Protein AF-0000000086517966 (afdb_homodimer)

pLDDT: mean 75.58, std 23.42, range [17.83, 97.5]

Radius of gyration: 17.01 Å; Cα contacts (8 Å, |Δi|>4): 645; chains: 2; bounding box: 40×44×46 Å

Solvent-accessible surface area (backbone atoms only — not comparable to full-atom values): 12690 Å² total; per-residue (Å²): 129,84,65,71,54,62,57,81,37,64,62,38,52,74,43,48,77,73,68,75,79,68,68,37,67,33,79,84,46,51,87,83,30,78,30,75,37,41,36,31,38,30,18,22,40,39,85,70,11,23,32,59,30,56,37,33,38,33,44,32,28,74,66,28,64,45,65,83,39,65,72,60,52,100,89,55,89,61,47,36,50,54,33,74,46,38,35,38,44,49,24,77,55,65,31,66,42,48,33,33,42,38,39,34,44,75,59,36,64,93,42,36,39,36,17,56,4,40,33,30,39,78,131,83,61,71,48,60,56,79,35,63,62,39,53,70,34,52,74,70,65,76,78,68,68,38,68,33,81,84,46,52,89,86,31,78,31,76,37,41,37,29,36,31,18,25,44,42,86,69,12,22,31,59,30,56,37,32,38,34,45,33,26,76,68,27,66,45,67,81,41,65,73,60,52,99,90,56,89,61,47,36,51,55,31,73,46,36,34,38,46,49,24,79,54,65,31,66,42,49,34,32,42,39,39,35,45,74,59,34,63,93,41,37,38,34,17,55,4,39,34,31,38,74

Structure (mmCIF, N/CA/C/O backbone):
data_AF-0000000086517966-model_v1
#
loop_
_entity.id
_entity.type
_entity.pdbx_description
1 polymer 'PLAT domain-containing protein'
#
loop_
_atom_site.group_PDB
_atom_site.id
_atom_site.type_symbol
_atom_site.label_atom_id
_atom_site.label_alt_id
_atom_site.label_comp_id
_atom_site.label_asym_id
_atom_site.label_entity_id
_atom_site.label_seq_id
_atom_site.pdbx_PDB_ins_code
_atom_site.Cartn_x
_atom_site.Cartn_y
_atom_site.Cartn_z
_atom_site.occupancy
_atom_site.B_iso_or_equiv
_atom_site.auth_seq_id
_atom_site.auth_comp_id
_atom_site.auth_asym_id
_atom_site.auth_atom_id
_atom_site.pdbx_PDB_model_num
ATOM 1 N N . MET A 1 1 ? -17.75 -9.773 -12.469 1 18.58 1 MET A N 1
ATOM 2 C CA . MET A 1 1 ? -18.016 -8.367 -12.164 1 18.58 1 MET A CA 1
ATOM 3 C C . MET A 1 1 ? -16.703 -7.598 -12.008 1 18.58 1 MET A C 1
ATOM 5 O O . MET A 1 1 ? -15.859 -7.965 -11.188 1 18.58 1 MET A O 1
ATOM 9 N N . ILE A 1 2 ? -16.25 -7.168 -13.148 1 21.64 2 ILE A N 1
ATOM 10 C CA . ILE A 1 2 ? -15.008 -6.398 -13.242 1 21.64 2 ILE A CA 1
ATOM 11 C C . ILE A 1 2 ? -15.125 -5.137 -12.391 1 21.64 2 ILE A C 1
ATOM 13 O O . ILE A 1 2 ? -16.047 -4.34 -12.57 1 21.64 2 ILE A O 1
ATOM 17 N N . PHE A 1 3 ? -14.93 -5.34 -11.164 1 24.59 3 PHE A N 1
ATOM 18 C CA . PHE A 1 3 ? -15.094 -4.25 -10.211 1 24.59 3 PHE A CA 1
ATOM 19 C C . PHE A 1 3 ? -14.18 -3.086 -10.562 1 24.59 3 PHE A C 1
ATOM 21 O O . PHE A 1 3 ? -12.969 -3.268 -10.719 1 24.59 3 PHE A O 1
ATOM 28 N N . VAL A 1 4 ? -14.789 -2.252 -11.539 1 26.56 4 VAL A N 1
ATOM 29 C CA . VAL A 1 4 ? -14.156 -0.983 -11.898 1 26.56 4 VAL A CA 1
ATOM 30 C C . VAL A 1 4 ? -14.148 -0.055 -10.688 1 26.56 4 VAL A C 1
ATOM 32 O O . VAL A 1 4 ? -15.203 0.287 -10.141 1 26.56 4 VAL A O 1
ATOM 35 N N . ALA A 1 5 ? -13.391 -0.352 -9.812 1 29.08 5 ALA A N 1
ATOM 36 C CA . ALA A 1 5 ? -13.273 0.551 -8.672 1 29.08 5 ALA A CA 1
ATOM 37 C C . ALA A 1 5 ? -13.102 1.996 -9.125 1 29.08 5 ALA A C 1
ATOM 39 O O . ALA A 1 5 ? -12.203 2.303 -9.922 1 29.08 5 ALA A O 1
ATOM 40 N N . LEU A 1 6 ? -14.281 2.66 -9.195 1 29.42 6 LEU A N 1
ATOM 41 C CA . LEU A 1 6 ? -14.445 4.07 -9.531 1 29.42 6 LEU A CA 1
ATOM 42 C C . LEU A 1 6 ? -13.57 4.949 -8.641 1 29.42 6 LEU A C 1
ATOM 44 O O . LEU A 1 6 ? -13.781 5.016 -7.43 1 29.42 6 LEU A O 1
ATOM 48 N N . ILE A 1 7 ? -12.328 4.824 -8.664 1 34.72 7 ILE A N 1
ATOM 49 C CA . ILE A 1 7 ? -11.391 5.812 -8.141 1 34.72 7 ILE A CA 1
ATOM 50 C C . ILE A 1 7 ? -11.969 7.215 -8.312 1 34.72 7 ILE A C 1
ATOM 52 O O . ILE A 1 7 ? -12.57 7.523 -9.344 1 34.72 7 ILE A O 1
ATOM 56 N N . SER A 1 8 ? -12.328 7.785 -7.25 1 33.88 8 SER A N 1
ATOM 57 C CA . SER A 1 8 ? -12.898 9.125 -7.352 1 33.88 8 SER A CA 1
ATOM 58 C C . SER A 1 8 ? -12.352 9.867 -8.57 1 33.88 8 SER A C 1
ATOM 60 O O . SER A 1 8 ? -11.141 10.039 -8.703 1 33.88 8 SER A O 1
ATOM 62 N N . TRP A 1 9 ? -13.031 9.734 -9.586 1 32.59 9 TRP A N 1
ATOM 63 C CA . TRP A 1 9 ? -13.125 10.312 -10.922 1 32.59 9 TRP A CA 1
ATOM 64 C C . TRP A 1 9 ? -13.109 11.836 -10.867 1 32.59 9 TRP A C 1
ATOM 66 O O . TRP A 1 9 ? -13.156 12.5 -11.898 1 32.59 9 TRP A O 1
ATOM 76 N N . GLY A 1 10 ? -13.523 12.508 -9.852 1 34.25 10 GLY A N 1
ATOM 77 C CA . GLY A 1 10 ? -13.484 13.945 -10.031 1 34.25 10 GLY A CA 1
ATOM 78 C C . GLY A 1 10 ? -12.117 14.453 -10.469 1 34.25 10 GLY A C 1
ATOM 79 O O . GLY A 1 10 ? -12.023 15.352 -11.305 1 34.25 10 GLY A O 1
ATOM 80 N N . ARG A 1 11 ? -11.07 14.203 -9.758 1 34.75 11 ARG A N 1
ATOM 81 C CA . ARG A 1 11 ? -9.828 14.453 -10.477 1 34.75 11 ARG A CA 1
ATOM 82 C C . ARG A 1 11 ? -9.719 13.562 -11.711 1 34.75 11 ARG A C 1
ATOM 84 O O . ARG A 1 11 ? -8.93 13.836 -12.617 1 34.75 11 ARG A O 1
ATOM 91 N N . MET A 1 12 ? -10.273 12.422 -11.836 1 33.56 12 MET A N 1
ATOM 92 C CA . MET A 1 12 ? -10.414 11.688 -13.094 1 33.56 12 MET A CA 1
ATOM 93 C C . MET A 1 12 ? -11.336 12.43 -14.055 1 33.56 12 MET A C 1
ATOM 95 O O . MET A 1 12 ? -11.094 12.453 -15.266 1 33.56 12 MET A O 1
ATOM 99 N N . GLN A 1 13 ? -12.406 12.93 -13.672 1 33.41 13 GLN A N 1
ATOM 100 C CA . GLN A 1 13 ? -13.234 13.695 -14.602 1 33.41 13 GLN A CA 1
ATOM 101 C C . GLN A 1 13 ? -12.562 15.008 -14.984 1 33.41 13 GLN A C 1
ATOM 103 O O . GLN A 1 13 ? -12.664 15.453 -16.125 1 33.41 13 GLN A O 1
ATOM 108 N N . ASP A 1 14 ? -12.125 15.844 -14.109 1 33.19 14 ASP A N 1
ATOM 109 C CA . ASP A 1 14 ? -11.438 17.016 -14.656 1 33.19 14 ASP A CA 1
ATOM 110 C C . ASP A 1 14 ? -10.258 16.594 -15.523 1 33.19 14 ASP A C 1
ATOM 112 O O . ASP A 1 14 ? -9.984 17.219 -16.562 1 33.19 14 ASP A O 1
ATOM 116 N N . LYS A 1 15 ? -9.305 15.672 -15.133 1 35.19 15 LYS A N 1
ATOM 117 C CA . LYS A 1 15 ? -8.414 15.141 -16.156 1 35.19 15 LYS A CA 1
ATOM 118 C C . LYS A 1 15 ? -9.07 13.992 -16.922 1 35.19 15 LYS A C 1
ATOM 120 O O . LYS A 1 15 ? -8.406 13.281 -17.688 1 35.19 15 LYS A O 1
ATOM 125 N N . GLN A 1 16 ? -10.094 13.344 -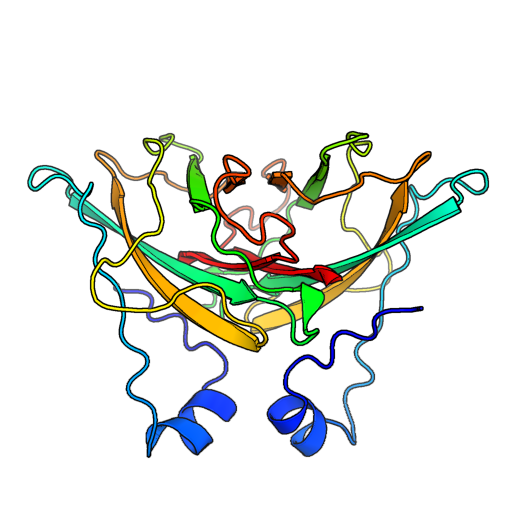16.875 1 34.31 16 GLN A N 1
ATOM 126 C CA . GLN A 1 16 ? -10.789 12.453 -17.797 1 34.31 16 GLN A CA 1
ATOM 127 C C . GLN A 1 16 ? -10.547 12.859 -19.25 1 34.31 16 GLN A C 1
ATOM 129 O O . GLN A 1 16 ? -10.586 12.016 -20.141 1 34.31 16 GLN A O 1
ATOM 134 N N . ASP A 1 17 ? -10.828 14.008 -19.562 1 34.78 17 ASP A N 1
ATOM 135 C CA . ASP A 1 17 ? -10.602 14.164 -21 1 34.78 17 ASP A CA 1
ATOM 136 C C . ASP A 1 17 ? -9.219 13.641 -21.391 1 34.78 17 ASP A C 1
ATOM 138 O O . ASP A 1 17 ? -9.055 13.062 -22.469 1 34.78 17 ASP A O 1
ATOM 142 N N . GLU A 1 18 ? -8.086 14.211 -20.969 1 35.09 18 GLU A N 1
ATOM 143 C CA . GLU A 1 18 ? -6.828 13.945 -21.656 1 35.09 18 GLU A CA 1
ATOM 144 C C . GLU A 1 18 ? -6.188 12.656 -21.156 1 35.09 18 GLU A C 1
ATOM 146 O O . GLU A 1 18 ? -5.637 11.883 -21.953 1 35.09 18 GLU A O 1
ATOM 151 N N . ILE A 1 19 ? -5.746 12.344 -19.766 1 37.41 19 ILE A N 1
ATOM 152 C CA . ILE A 1 19 ? -4.668 11.375 -19.609 1 37.41 19 ILE A CA 1
ATOM 153 C C . ILE A 1 19 ? -5.242 9.961 -19.594 1 37.41 19 ILE A C 1
ATOM 155 O O . ILE A 1 19 ? -5.992 9.602 -18.688 1 37.41 19 ILE A O 1
ATOM 159 N N . LYS A 1 20 ? -5.738 9.219 -20.484 1 46.59 20 LYS A N 1
ATOM 160 C CA . LYS A 1 20 ? -5.77 7.781 -20.719 1 46.59 20 LYS A CA 1
ATOM 161 C C . LYS A 1 20 ? -4.836 7.047 -19.766 1 46.59 20 LYS A C 1
ATOM 163 O O . LYS A 1 20 ? -3.613 7.086 -19.938 1 46.59 20 LYS A O 1
ATOM 168 N N . THR A 1 21 ? -5.254 6.941 -18.391 1 57.59 21 THR A N 1
ATOM 169 C CA . THR A 1 21 ? -4.305 6.207 -17.562 1 57.59 21 THR A CA 1
ATOM 170 C C . THR A 1 21 ? -3.969 4.855 -18.188 1 57.59 21 THR A C 1
ATOM 172 O O . THR A 1 21 ? -4.863 4.047 -18.453 1 57.59 21 THR A O 1
ATOM 175 N N . ALA A 1 22 ? -2.943 4.633 -18.75 1 77.5 22 ALA A N 1
ATOM 176 C CA . ALA A 1 22 ? -2.414 3.4 -19.344 1 77.5 22 ALA A CA 1
ATOM 177 C C . ALA A 1 22 ? -2.207 2.332 -18.266 1 77.5 22 ALA A C 1
ATOM 179 O O . ALA A 1 22 ? -1.58 2.59 -17.234 1 77.5 22 ALA A O 1
ATOM 180 N N . VAL A 1 23 ? -3.139 1.271 -18.297 1 82.88 23 VAL A N 1
ATOM 181 C CA . VAL A 1 23 ? -2.934 0.103 -17.453 1 82.88 23 VAL A CA 1
ATOM 182 C C . VAL A 1 23 ? -1.824 -0.771 -18.031 1 82.88 23 VAL A C 1
ATOM 184 O O . VAL A 1 23 ? -1.835 -1.094 -19.219 1 82.88 23 VAL A O 1
ATOM 187 N N . THR A 1 24 ? -0.842 -1.07 -17.188 1 92.88 24 THR A N 1
ATOM 188 C CA . THR A 1 24 ? 0.211 -1.994 -17.594 1 92.88 24 THR A CA 1
ATOM 189 C C . THR A 1 24 ? -0.181 -3.436 -17.266 1 92.88 24 THR A C 1
ATOM 191 O O . THR A 1 24 ? -0.368 -3.789 -16.109 1 92.88 24 THR A O 1
ATOM 194 N N . VAL A 1 25 ? -0.293 -4.191 -18.312 1 93.06 25 VAL A N 1
ATOM 195 C CA . VAL A 1 25 ? -0.422 -5.633 -18.109 1 93.06 25 VAL A CA 1
ATOM 196 C C . VAL A 1 25 ? 0.951 -6.238 -17.844 1 93.06 25 VAL A C 1
ATOM 198 O O . VAL A 1 25 ? 1.867 -6.121 -18.656 1 93.06 25 VAL A O 1
ATOM 201 N N . LEU A 1 26 ? 1.054 -6.902 -16.688 1 95.88 26 LEU A N 1
ATOM 202 C CA . LEU A 1 26 ? 2.385 -7.336 -16.281 1 95.88 26 LEU A CA 1
ATOM 203 C C . LEU A 1 26 ? 2.887 -8.461 -17.172 1 95.88 26 LEU A C 1
ATOM 205 O O . LEU A 1 26 ? 2.133 -9.383 -17.5 1 95.88 26 LEU A O 1
ATOM 209 N N . ASP A 1 27 ? 4.16 -8.383 -17.469 1 95.75 27 ASP A N 1
ATOM 210 C CA . ASP A 1 27 ? 4.793 -9.367 -18.344 1 95.75 27 ASP A CA 1
ATOM 211 C C . ASP A 1 27 ? 4.875 -10.734 -17.672 1 95.75 27 ASP A C 1
ATOM 213 O O . ASP A 1 27 ? 4.938 -11.766 -18.344 1 95.75 27 ASP A O 1
ATOM 217 N N . ASP A 1 28 ? 4.871 -10.75 -16.359 1 97.25 28 ASP A N 1
ATOM 218 C CA . ASP A 1 28 ? 5.082 -12.016 -15.664 1 97.25 28 ASP A CA 1
ATOM 219 C C . ASP A 1 28 ? 3.752 -12.719 -15.391 1 97.25 28 ASP A C 1
ATOM 221 O O . ASP A 1 28 ? 3.711 -13.719 -14.68 1 97.25 28 ASP A O 1
ATOM 225 N N . ASN A 1 29 ? 2.742 -12.133 -15.938 1 96.25 29 ASN A N 1
ATOM 226 C CA . ASN A 1 29 ? 1.473 -12.852 -15.922 1 96.25 29 ASN A CA 1
ATOM 227 C C . ASN A 1 29 ? 1.554 -14.156 -16.719 1 96.25 29 ASN A C 1
ATOM 229 O O . ASN A 1 29 ? 2.152 -14.195 -17.781 1 96.25 29 ASN A O 1
ATOM 233 N N . LYS A 1 30 ? 0.941 -15.164 -16.172 1 97.12 30 LYS A N 1
ATOM 234 C CA . LYS A 1 30 ? 0.886 -16.438 -16.875 1 97.12 30 LYS A CA 1
ATOM 235 C C . LYS A 1 30 ? -0.454 -16.609 -17.594 1 97.12 30 LYS A C 1
ATOM 237 O O . LYS A 1 30 ? -1.507 -16.312 -17.016 1 97.12 30 LYS A O 1
ATOM 242 N N . ASP A 1 31 ? -0.424 -17.219 -18.734 1 93.94 31 ASP A N 1
ATOM 243 C CA . ASP A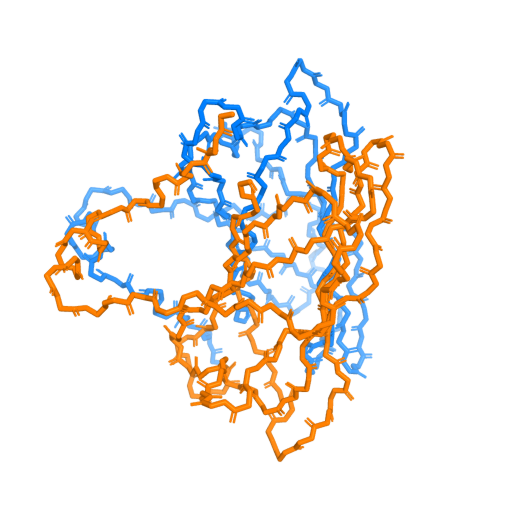 1 31 ? -1.62 -17.406 -19.547 1 93.94 31 ASP A CA 1
ATOM 244 C C . ASP A 1 31 ? -2.625 -18.312 -18.844 1 93.94 31 ASP A C 1
ATOM 246 O O . ASP A 1 31 ? -3.836 -18.156 -19.031 1 93.94 31 ASP A O 1
ATOM 250 N N . GLU A 1 32 ? -2.107 -19.188 -18.047 1 96.31 32 GLU A N 1
ATOM 251 C CA . GLU A 1 32 ? -2.967 -20.172 -17.406 1 96.31 32 GLU A CA 1
ATOM 252 C C . GLU A 1 32 ? -3.629 -19.594 -16.156 1 96.31 32 GLU A C 1
ATOM 254 O O . GLU A 1 32 ? -4.477 -20.234 -15.539 1 96.31 32 GLU A O 1
ATOM 259 N N . HIS A 1 33 ? -3.139 -18.391 -15.82 1 94.38 33 HIS A N 1
ATOM 260 C CA . HIS A 1 33 ? -3.73 -17.766 -14.641 1 94.38 33 HIS A CA 1
ATOM 261 C C . HIS A 1 33 ? -5.07 -17.125 -14.977 1 94.38 33 HIS A C 1
ATOM 263 O O . HIS A 1 33 ? -5.18 -16.391 -15.969 1 94.38 33 HIS A O 1
ATOM 269 N N . ASN A 1 34 ? -6.098 -17.344 -14.125 1 89.5 34 ASN A N 1
ATOM 270 C CA . ASN A 1 34 ? -7.449 -16.938 -14.5 1 89.5 34 ASN A CA 1
ATOM 271 C C . ASN A 1 34 ? -7.992 -15.859 -13.562 1 89.5 34 ASN A C 1
ATOM 273 O O . ASN A 1 34 ? -9.125 -15.398 -13.727 1 89.5 34 ASN A O 1
ATOM 277 N N . TYR A 1 35 ? -7.324 -15.547 -12.586 1 89.62 35 TYR A N 1
ATOM 278 C CA . TYR A 1 35 ? -7.789 -14.5 -11.688 1 89.62 35 TYR A CA 1
ATOM 279 C C . TYR A 1 35 ? -7.016 -13.203 -11.914 1 89.62 35 TYR A C 1
ATOM 281 O O . TYR A 1 35 ? -5.781 -13.219 -11.969 1 89.62 35 TYR A O 1
ATOM 289 N N . VAL A 1 36 ? -7.746 -12.141 -12.094 1 88.56 36 VAL A N 1
ATOM 290 C CA . VAL A 1 36 ? -7.16 -10.859 -12.469 1 88.56 36 VAL A CA 1
ATOM 291 C C . VAL A 1 36 ? -7.355 -9.852 -11.336 1 88.56 36 VAL A C 1
ATOM 293 O O . VAL A 1 36 ? -8.445 -9.766 -10.758 1 88.56 36 VAL A O 1
ATOM 296 N N . TYR A 1 37 ? -6.277 -9.117 -11.039 1 83.75 37 TYR A N 1
ATOM 297 C CA . TYR A 1 37 ? -6.309 -8.055 -10.039 1 83.75 37 TYR A CA 1
ATOM 298 C C . TYR A 1 37 ? -5.75 -6.758 -10.609 1 83.75 37 TYR A C 1
ATOM 300 O O . TYR A 1 37 ? -4.719 -6.762 -11.289 1 83.75 37 TYR A O 1
ATOM 308 N N . LEU A 1 38 ? -6.426 -5.688 -10.352 1 82.12 38 LEU A N 1
ATOM 309 C CA . LEU A 1 38 ? -5.98 -4.355 -10.75 1 82.12 38 LEU A CA 1
ATOM 310 C C . LEU A 1 38 ? -5.402 -3.596 -9.562 1 82.12 38 LEU A C 1
ATOM 312 O O . LEU A 1 38 ? -6.059 -3.457 -8.531 1 82.12 38 LEU A O 1
ATOM 316 N N . ILE A 1 39 ? -4.125 -3.178 -9.797 1 82.38 39 ILE A N 1
ATOM 317 C CA . ILE A 1 39 ? -3.404 -2.498 -8.727 1 82.38 39 ILE A CA 1
ATOM 318 C C . ILE A 1 39 ? -3.057 -1.076 -9.164 1 82.38 39 ILE A C 1
ATOM 320 O O . ILE A 1 39 ? -2.637 -0.854 -10.297 1 82.38 39 ILE A O 1
ATOM 324 N N . CYS A 1 40 ? -3.234 -0.19 -8.195 1 80.5 40 CYS A N 1
ATOM 325 C CA . CYS A 1 40 ? -2.781 1.18 -8.422 1 80.5 40 CYS A CA 1
ATOM 326 C C . CYS A 1 40 ? -1.722 1.575 -7.398 1 80.5 40 CYS A C 1
ATOM 328 O O . CYS A 1 40 ? -1.901 1.365 -6.195 1 80.5 40 CYS A O 1
ATOM 330 N N . VAL A 1 41 ? -0.644 2.07 -7.883 1 83.12 41 VAL A N 1
ATOM 331 C CA . VAL A 1 41 ? 0.417 2.588 -7.023 1 83.12 41 VAL A CA 1
ATOM 332 C C . VAL A 1 41 ? 0.596 4.082 -7.27 1 83.12 41 VAL A C 1
ATOM 334 O O . VAL A 1 41 ? 0.768 4.516 -8.406 1 83.12 41 VAL A O 1
ATOM 337 N N . VAL A 1 42 ? 0.567 4.746 -6.203 1 76.94 42 VAL A N 1
ATOM 338 C CA . VAL A 1 42 ? 0.765 6.188 -6.289 1 76.94 42 VAL A CA 1
ATOM 339 C C . VAL A 1 42 ? 2.088 6.57 -5.625 1 76.94 42 VAL A C 1
ATOM 341 O O . VAL A 1 42 ? 2.367 6.152 -4.5 1 76.94 42 VAL A O 1
ATOM 344 N N . THR A 1 43 ? 2.924 7.34 -6.359 1 79.69 43 THR A N 1
ATOM 345 C CA . THR A 1 43 ? 4.191 7.848 -5.848 1 79.69 43 THR A CA 1
ATOM 346 C C . THR A 1 43 ? 4.023 9.258 -5.293 1 79.69 43 THR A C 1
ATOM 348 O O . THR A 1 43 ? 3.305 10.078 -5.867 1 79.69 43 THR A O 1
ATOM 351 N N . GLY A 1 44 ? 4.629 9.523 -4.18 1 70.94 44 GLY A N 1
ATOM 352 C CA . GLY A 1 44 ? 4.555 10.836 -3.566 1 70.94 44 GLY A CA 1
ATOM 353 C C . GLY A 1 44 ? 4.949 11.961 -4.512 1 70.94 44 GLY A C 1
ATOM 354 O O . GLY A 1 44 ? 5.559 11.711 -5.555 1 70.94 44 GLY A O 1
ATOM 355 N N . TRP A 1 45 ? 4.633 13.172 -4.152 1 69.31 45 TRP A N 1
ATOM 356 C CA . TRP A 1 45 ? 4.797 14.32 -5.031 1 69.31 45 TRP A CA 1
ATOM 357 C C . TRP A 1 45 ? 6.195 14.922 -4.891 1 69.31 45 TRP A C 1
ATOM 359 O O . TRP A 1 45 ? 6.645 15.672 -5.754 1 69.31 45 TRP A O 1
ATOM 369 N N . SER A 1 46 ? 6.82 14.625 -3.852 1 71.56 46 SER A N 1
ATOM 370 C CA . SER A 1 46 ? 8.141 15.203 -3.635 1 71.56 46 SER A CA 1
ATOM 371 C C . SER A 1 46 ? 9.148 14.664 -4.641 1 71.56 46 SER A C 1
ATOM 373 O O . SER A 1 46 ? 9.016 13.547 -5.129 1 71.56 46 SER A O 1
ATOM 375 N N . ALA A 1 47 ? 10.133 15.539 -4.961 1 74.19 47 ALA A N 1
ATOM 376 C CA . ALA A 1 47 ? 11.164 15.141 -5.91 1 74.19 47 ALA A CA 1
ATOM 377 C C . ALA A 1 47 ? 11.875 13.875 -5.449 1 74.19 47 ALA A C 1
ATOM 379 O O . ALA A 1 47 ? 12.359 13.086 -6.27 1 74.19 47 ALA A O 1
ATOM 380 N N . SER A 1 48 ? 11.883 13.648 -4.176 1 77.44 48 SER A N 1
ATOM 381 C CA . SER A 1 48 ? 12.609 12.516 -3.611 1 77.44 48 SER A CA 1
ATOM 382 C C . SER A 1 48 ? 11.727 11.273 -3.541 1 77.44 48 SER A C 1
ATOM 384 O O . SER A 1 48 ? 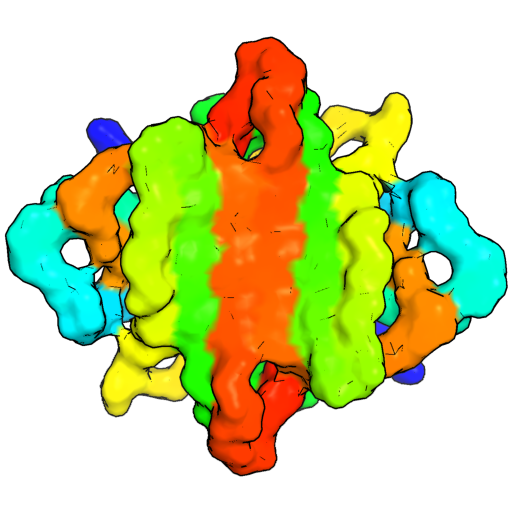12.164 10.211 -3.096 1 77.44 48 SER A O 1
ATOM 386 N N . SER A 1 49 ? 10.516 11.445 -4.113 1 78.69 49 SER A N 1
ATOM 387 C CA . SER A 1 49 ? 9.57 10.344 -3.957 1 78.69 49 SER A CA 1
ATOM 388 C C . SER A 1 49 ? 9.695 9.344 -5.105 1 78.69 49 SER A C 1
ATOM 390 O O . SER A 1 49 ? 9.227 8.211 -5.004 1 78.69 49 SER A O 1
ATOM 392 N N . ALA A 1 50 ? 10.336 9.734 -6.16 1 82.38 50 ALA A N 1
ATOM 393 C CA . ALA A 1 50 ? 10.477 8.867 -7.328 1 82.38 50 ALA A CA 1
ATOM 394 C C . ALA A 1 50 ? 11.461 7.73 -7.051 1 82.38 50 ALA A C 1
ATOM 396 O O . ALA A 1 50 ? 12.281 7.824 -6.141 1 82.38 50 ALA A O 1
ATOM 397 N N . THR A 1 51 ? 11.297 6.594 -7.836 1 87.81 51 THR A N 1
ATOM 398 C CA . THR A 1 51 ? 12.281 5.523 -7.766 1 87.81 51 THR A CA 1
ATOM 399 C C . THR A 1 51 ? 12.523 4.918 -9.148 1 87.81 51 THR A C 1
ATOM 401 O O . THR A 1 51 ? 11.594 4.797 -9.945 1 87.81 51 THR A O 1
ATOM 404 N N . SER A 1 52 ? 13.773 4.551 -9.281 1 89.75 52 SER A N 1
ATOM 405 C CA . SER A 1 52 ? 14.141 3.779 -10.461 1 89.75 52 SER A CA 1
ATOM 406 C C . SER A 1 52 ? 14.32 2.301 -10.125 1 89.75 52 SER A C 1
ATOM 408 O O . SER A 1 52 ? 14.711 1.507 -10.977 1 89.75 52 SER A O 1
ATOM 410 N N . SER A 1 53 ? 14.008 1.96 -8.891 1 92.12 53 SER A N 1
ATOM 411 C CA . SER A 1 53 ? 14.141 0.575 -8.453 1 92.12 53 SER A CA 1
ATOM 412 C C . SER A 1 53 ? 13.039 -0.301 -9.031 1 92.12 53 SER A C 1
ATOM 414 O O . SER A 1 53 ? 11.977 0.2 -9.414 1 92.12 53 SER A O 1
ATOM 416 N N . ASN A 1 54 ? 13.383 -1.592 -9.125 1 94.19 54 ASN A N 1
ATOM 417 C CA . ASN A 1 54 ? 12.289 -2.529 -9.359 1 94.19 54 ASN A CA 1
ATOM 418 C C . ASN A 1 54 ? 11.336 -2.596 -8.172 1 94.19 54 ASN A C 1
ATOM 420 O O . ASN A 1 54 ? 11.773 -2.711 -7.023 1 94.19 54 ASN A O 1
ATOM 424 N N . VAL A 1 55 ? 10.094 -2.441 -8.484 1 92.69 55 VAL A N 1
ATOM 425 C CA . VAL A 1 55 ? 9.055 -2.549 -7.465 1 92.69 55 VAL A CA 1
ATOM 426 C C . VAL A 1 55 ? 8.312 -3.873 -7.621 1 92.69 55 VAL A C 1
ATOM 428 O O . VAL A 1 55 ? 7.945 -4.262 -8.734 1 92.69 55 VAL A O 1
ATOM 431 N N . PHE A 1 56 ? 8.086 -4.57 -6.469 1 95.06 56 PHE A N 1
ATOM 432 C CA . PHE A 1 56 ? 7.438 -5.875 -6.449 1 95.06 56 PHE A CA 1
ATOM 433 C C . PHE A 1 56 ? 6.203 -5.852 -5.559 1 95.06 56 PHE A C 1
ATOM 435 O O . PHE A 1 56 ? 6.078 -4.992 -4.684 1 95.06 56 PHE A O 1
ATOM 442 N N . ILE A 1 57 ? 5.367 -6.832 -5.836 1 92.31 57 ILE A N 1
ATOM 443 C CA . ILE A 1 57 ? 4.164 -6.926 -5.016 1 92.31 57 ILE A CA 1
ATOM 444 C C . ILE A 1 57 ? 3.805 -8.398 -4.797 1 92.31 57 ILE A C 1
ATOM 446 O O . ILE A 1 57 ? 4.07 -9.242 -5.652 1 92.31 57 ILE A O 1
ATOM 450 N N . ASN A 1 58 ? 3.326 -8.641 -3.68 1 94.38 58 ASN A N 1
ATOM 451 C CA . ASN A 1 58 ? 2.705 -9.914 -3.328 1 94.38 58 ASN A CA 1
ATOM 452 C C . ASN A 1 58 ? 1.37 -9.703 -2.619 1 94.38 58 ASN A C 1
ATOM 454 O O . ASN A 1 58 ? 1.241 -8.812 -1.775 1 94.38 58 ASN A O 1
ATOM 458 N N . LEU A 1 59 ? 0.394 -10.453 -3.027 1 89.75 59 LEU A N 1
ATOM 459 C CA . LEU A 1 59 ? -0.931 -10.414 -2.416 1 89.75 59 LEU A CA 1
ATOM 460 C C . LEU A 1 59 ? -1.207 -11.695 -1.639 1 89.75 59 LEU A C 1
ATOM 462 O O . LEU A 1 59 ? -1.104 -12.797 -2.188 1 89.75 59 LEU A O 1
ATOM 466 N N . LYS A 1 60 ? -1.524 -11.578 -0.418 1 92.56 60 LYS A N 1
ATOM 467 C CA . LYS A 1 60 ? -1.96 -12.711 0.398 1 92.56 60 LYS A CA 1
ATOM 468 C C . LYS A 1 60 ? -3.443 -12.602 0.739 1 92.56 60 LYS A C 1
ATOM 470 O O . LYS A 1 60 ? -3.873 -11.625 1.36 1 92.56 60 LYS A O 1
ATOM 475 N N . GLY A 1 61 ? -4.188 -13.641 0.306 1 89.12 61 GLY A N 1
ATOM 476 C CA . GLY A 1 61 ? -5.605 -13.68 0.611 1 89.12 61 GLY A CA 1
ATOM 477 C C . GLY A 1 61 ? -5.988 -14.844 1.509 1 89.12 61 GLY A C 1
ATOM 478 O O . GLY A 1 61 ? -5.121 -15.547 2.029 1 89.12 61 GLY A O 1
ATOM 479 N N . SER A 1 62 ? -7.27 -14.945 1.779 1 89.69 62 SER A N 1
ATOM 480 C CA . SER A 1 62 ? -7.801 -15.977 2.662 1 89.69 62 SER A CA 1
ATOM 481 C C . SER A 1 62 ? -7.664 -17.359 2.037 1 89.69 62 SER A C 1
ATOM 483 O O . SER A 1 62 ? -7.629 -18.359 2.748 1 89.69 62 SER A O 1
ATOM 485 N N . TRP A 1 63 ? -7.5 -17.422 0.734 1 93.5 63 TRP A N 1
ATOM 486 C CA . TRP A 1 63 ? -7.512 -18.719 0.071 1 93.5 63 TRP A CA 1
ATOM 487 C C . TRP A 1 63 ? -6.184 -18.984 -0.62 1 93.5 63 TRP A C 1
ATOM 489 O O . TRP A 1 63 ? -5.785 -20.141 -0.785 1 93.5 63 TRP A O 1
ATOM 499 N N . PHE A 1 64 ? -5.566 -17.969 -1.021 1 94.12 64 PHE A N 1
ATOM 500 C CA . PHE A 1 64 ? -4.395 -18.141 -1.868 1 94.12 64 PHE A CA 1
ATOM 501 C C . PHE A 1 64 ? -3.445 -16.953 -1.73 1 94.12 64 PHE A C 1
ATOM 503 O O . PHE A 1 64 ? -3.873 -15.844 -1.414 1 94.12 64 PHE A O 1
ATOM 510 N N . GLN A 1 65 ? -2.148 -17.156 -1.826 1 96.31 65 GLN A N 1
ATOM 511 C CA . GLN A 1 65 ? -1.119 -16.141 -1.92 1 96.31 65 GLN A CA 1
ATOM 512 C C . GLN A 1 65 ? -0.555 -16.047 -3.334 1 96.31 65 GLN A C 1
ATOM 514 O O . GLN A 1 65 ? -0.166 -17.062 -3.918 1 96.31 65 GLN A O 1
ATOM 519 N N . SER A 1 66 ? -0.555 -14.82 -3.84 1 94.94 66 SER A N 1
ATOM 520 C CA . SER A 1 66 ? -0.068 -14.656 -5.203 1 94.94 66 SER A CA 1
ATOM 521 C C . SER A 1 66 ? 1.429 -14.93 -5.297 1 94.94 66 SER A C 1
ATOM 523 O O . SER A 1 66 ? 2.135 -14.891 -4.285 1 94.94 66 SER A O 1
ATOM 525 N N . GLU A 1 67 ? 1.908 -15.242 -6.477 1 97.25 67 GLU A N 1
ATOM 526 C CA . GLU A 1 67 ? 3.34 -15.141 -6.75 1 97.25 67 GLU A CA 1
ATOM 527 C C . GLU A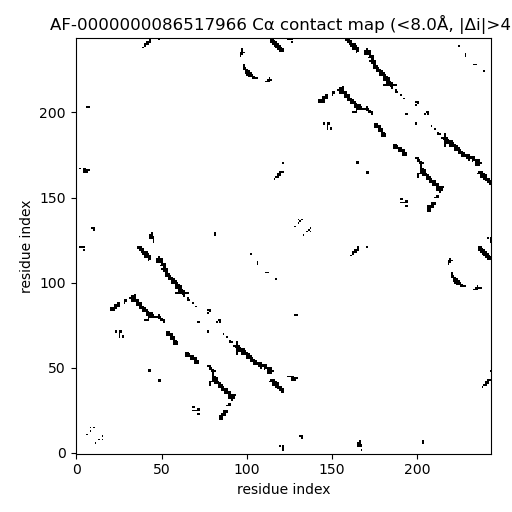 1 67 ? 3.832 -13.703 -6.59 1 97.25 67 GLU A C 1
ATOM 529 O O . GLU A 1 67 ? 3.031 -12.773 -6.523 1 97.25 67 GLU A O 1
ATOM 534 N N . ASN A 1 68 ? 5.148 -13.633 -6.445 1 97.12 68 ASN A N 1
ATOM 535 C CA . ASN A 1 68 ? 5.738 -12.305 -6.516 1 97.12 68 ASN A CA 1
ATOM 536 C C . ASN A 1 68 ? 5.664 -11.734 -7.93 1 97.12 68 ASN A C 1
ATOM 538 O O . ASN A 1 68 ? 5.926 -12.438 -8.906 1 97.12 68 ASN A O 1
ATOM 542 N N . HIS A 1 69 ? 5.176 -10.562 -8.07 1 97 69 HIS A N 1
ATOM 543 C CA . HIS A 1 69 ? 5.105 -9.883 -9.352 1 97 69 HIS A CA 1
ATOM 544 C C . HIS A 1 69 ? 6.012 -8.656 -9.383 1 97 69 HIS A C 1
ATOM 546 O O . HIS A 1 69 ? 6.102 -7.922 -8.391 1 97 69 HIS A O 1
ATOM 552 N N . VAL A 1 70 ? 6.648 -8.445 -10.469 1 97.5 70 VAL A N 1
ATOM 553 C CA . VAL A 1 70 ? 7.402 -7.215 -10.672 1 97.5 70 VAL A CA 1
ATOM 554 C C . VAL A 1 70 ? 6.531 -6.188 -11.391 1 97.5 70 VAL A C 1
ATOM 556 O O . VAL A 1 70 ? 5.93 -6.488 -12.422 1 97.5 70 VAL A O 1
ATOM 559 N N . LEU A 1 71 ? 6.363 -4.996 -10.812 1 94.62 71 LEU A N 1
ATOM 560 C CA . LEU A 1 71 ? 5.578 -3.92 -11.406 1 94.62 71 LEU A CA 1
ATOM 561 C C . LEU A 1 71 ? 6.414 -3.123 -12.398 1 94.62 71 LEU A C 1
ATOM 563 O O . LEU A 1 71 ? 6.879 -2.025 -12.094 1 94.62 71 LEU A O 1
ATOM 567 N N . GLN A 1 72 ? 6.496 -3.682 -13.586 1 96.19 72 GLN A N 1
ATOM 568 C CA . GLN A 1 72 ? 7.367 -3.066 -14.586 1 96.19 72 GLN A CA 1
ATOM 569 C C . GLN A 1 72 ? 6.656 -2.939 -15.93 1 96.19 72 GLN A C 1
ATOM 571 O O . GLN A 1 72 ? 5.699 -3.666 -16.203 1 96.19 72 GLN A O 1
ATOM 576 N N . ASP A 1 73 ? 7.055 -1.956 -16.641 1 94.81 73 ASP A N 1
ATOM 577 C CA . ASP A 1 73 ? 6.648 -1.67 -18 1 94.81 73 ASP A CA 1
ATOM 578 C C . ASP A 1 73 ? 7.828 -1.173 -18.844 1 94.81 73 ASP A C 1
ATOM 580 O O . ASP A 1 73 ? 8.344 -0.081 -18.594 1 94.81 73 ASP A O 1
ATOM 584 N N . PRO A 1 74 ? 8.289 -1.966 -19.812 1 91.44 74 PRO A N 1
ATOM 585 C CA . PRO A 1 74 ? 9.484 -1.575 -20.562 1 91.44 74 PRO A CA 1
ATOM 586 C C . PRO A 1 74 ? 9.266 -0.323 -21.406 1 91.44 74 PRO A C 1
ATOM 588 O O . PRO A 1 74 ? 10.227 0.296 -21.859 1 91.44 74 PRO A O 1
ATOM 591 N N . ASN A 1 75 ? 8.047 0.185 -21.609 1 90.5 75 ASN A N 1
ATOM 592 C CA . ASN A 1 75 ? 7.742 1.289 -22.516 1 90.5 75 ASN A CA 1
ATOM 593 C C . ASN A 1 75 ? 7.395 2.562 -21.734 1 90.5 75 ASN A C 1
ATOM 595 O O . ASN A 1 75 ? 7.039 3.578 -22.344 1 90.5 75 ASN A O 1
ATOM 599 N N . ARG A 1 76 ? 7.457 2.508 -20.422 1 91.81 76 ARG A N 1
ATOM 600 C CA . ARG A 1 76 ? 7.031 3.664 -19.641 1 91.81 76 ARG A CA 1
ATOM 601 C C . ARG A 1 76 ? 7.969 3.898 -18.453 1 91.81 76 ARG A C 1
ATOM 603 O O . ARG A 1 76 ? 8.523 2.951 -17.906 1 91.81 76 ARG A O 1
ATOM 610 N N . TYR A 1 77 ? 8.078 5.219 -18.094 1 89.25 77 TYR A N 1
ATOM 611 C CA . TYR A 1 77 ? 8.703 5.57 -16.828 1 89.25 77 TYR A CA 1
ATOM 612 C C . TYR A 1 77 ? 7.695 5.516 -15.688 1 89.25 77 TYR A C 1
ATOM 614 O O . TYR A 1 77 ? 6.754 6.312 -15.641 1 89.25 77 TYR A O 1
ATOM 622 N N . LEU A 1 78 ? 7.98 4.57 -14.891 1 91.5 78 LEU A N 1
ATOM 623 C CA . LEU A 1 78 ? 7.043 4.332 -13.797 1 91.5 78 LEU A CA 1
ATOM 624 C C . LEU A 1 78 ? 7.555 4.953 -12.5 1 91.5 78 LEU A C 1
ATOM 626 O O . LEU A 1 78 ? 8.734 5.273 -12.383 1 91.5 78 LEU A O 1
ATOM 630 N N . PHE A 1 79 ? 6.656 5.199 -11.547 1 89.44 79 PHE A N 1
ATOM 631 C CA . PHE A 1 79 ? 6.93 5.586 -10.164 1 89.44 79 PHE A CA 1
ATOM 632 C C . PHE A 1 79 ? 7.664 6.922 -10.117 1 89.44 79 PHE A C 1
ATOM 634 O O . PHE A 1 79 ? 8.633 7.07 -9.367 1 89.44 79 PHE A O 1
ATOM 641 N N . ARG A 1 80 ? 7.297 7.809 -11.031 1 88.5 80 ARG A N 1
ATOM 642 C CA . ARG A 1 80 ? 7.746 9.195 -10.953 1 88.5 80 ARG A CA 1
ATOM 643 C C . ARG A 1 80 ? 6.961 9.961 -9.891 1 88.5 80 ARG A C 1
ATOM 645 O O . ARG A 1 80 ? 5.855 9.562 -9.516 1 88.5 80 ARG A O 1
ATOM 652 N N . SER A 1 81 ? 7.613 11.055 -9.5 1 79.31 81 SER A N 1
ATOM 653 C CA . SER A 1 81 ? 6.949 11.867 -8.484 1 79.31 81 SER A CA 1
ATOM 654 C C . SER A 1 81 ? 5.551 12.281 -8.922 1 79.31 81 SER A C 1
ATOM 656 O O . SER A 1 81 ? 5.375 12.789 -10.031 1 79.31 81 SER A O 1
ATOM 658 N N . GLY A 1 82 ? 4.531 11.859 -8.016 1 72.56 82 GLY A N 1
ATOM 659 C CA . GLY A 1 82 ? 3.158 12.266 -8.266 1 72.56 82 GLY A CA 1
ATOM 660 C C . GLY A 1 82 ? 2.42 11.344 -9.211 1 72.56 82 GLY A C 1
ATOM 661 O O . GLY A 1 82 ? 1.221 11.508 -9.445 1 72.56 82 GLY A O 1
ATOM 662 N N . ALA A 1 83 ? 3.139 10.383 -9.758 1 80.38 83 ALA A N 1
ATOM 663 C CA . ALA A 1 83 ? 2.539 9.523 -10.773 1 80.38 83 ALA A CA 1
ATOM 664 C C . ALA A 1 83 ? 1.607 8.492 -10.141 1 80.38 83 ALA A C 1
ATOM 666 O O . ALA A 1 83 ? 1.877 7.996 -9.047 1 80.38 83 ALA A O 1
ATOM 667 N N . GLU A 1 84 ? 0.562 8.266 -10.789 1 78.06 84 GLU A N 1
ATOM 668 C CA . GLU A 1 84 ? -0.324 7.129 -10.539 1 78.06 84 GLU A CA 1
ATOM 669 C C . GLU A 1 84 ? -0.14 6.043 -11.602 1 78.06 84 GLU A C 1
ATOM 671 O O . GLU A 1 84 ? -0.403 6.273 -12.781 1 78.06 84 GLU A O 1
ATOM 676 N N . ASN A 1 85 ? 0.383 4.938 -11.188 1 85.75 85 ASN A N 1
ATOM 677 C CA . ASN A 1 85 ? 0.606 3.824 -12.102 1 85.75 85 ASN A CA 1
ATOM 678 C C . ASN A 1 85 ? -0.361 2.674 -11.828 1 85.75 85 ASN A C 1
ATOM 680 O O . ASN A 1 85 ? -0.527 2.256 -10.68 1 85.75 85 ASN A O 1
ATOM 684 N N . TRP A 1 86 ? -0.989 2.197 -12.914 1 84.56 86 TRP A N 1
ATOM 685 C CA . TRP A 1 86 ? -1.946 1.1 -12.828 1 84.56 86 TRP A CA 1
ATOM 686 C C . TRP A 1 86 ? -1.361 -0.178 -13.422 1 84.56 86 TRP A C 1
ATOM 688 O O . TRP A 1 86 ? -0.722 -0.144 -14.477 1 84.56 86 TRP A O 1
ATOM 698 N N . PHE A 1 87 ? -1.617 -1.297 -12.672 1 87.62 87 PHE A N 1
ATOM 699 C CA . PHE A 1 87 ? -1.122 -2.6 -13.102 1 87.62 87 PHE A CA 1
ATOM 700 C C . PHE A 1 87 ? -2.236 -3.641 -13.07 1 87.62 87 PHE A C 1
ATOM 702 O O . PHE A 1 87 ? -3.084 -3.623 -12.172 1 87.62 87 PHE A O 1
ATOM 709 N N . MET A 1 88 ? -2.15 -4.473 -14.047 1 86.31 88 MET A N 1
ATOM 710 C CA . MET A 1 88 ? -2.986 -5.668 -14.039 1 86.31 88 MET A CA 1
ATOM 711 C C . MET A 1 88 ? -2.143 -6.922 -13.828 1 86.31 88 MET A C 1
ATOM 713 O O . MET A 1 88 ? -1.234 -7.207 -14.609 1 86.31 88 MET A O 1
ATOM 717 N N . LEU A 1 89 ? -2.385 -7.625 -12.727 1 91.5 89 LEU A N 1
ATOM 718 C CA . LEU A 1 89 ? -1.688 -8.883 -12.477 1 91.5 89 LEU A CA 1
ATOM 719 C C . LEU A 1 89 ? -2.678 -10.039 -12.367 1 91.5 89 LEU A C 1
ATOM 721 O O . LEU A 1 89 ? -3.857 -9.828 -12.078 1 91.5 89 LEU A O 1
ATOM 725 N N . THR A 1 90 ? -2.182 -11.188 -12.703 1 92.69 90 THR A N 1
ATOM 726 C CA . THR A 1 90 ? -3.008 -12.383 -12.633 1 92.69 90 THR A CA 1
ATOM 727 C C . THR A 1 90 ? -2.443 -13.375 -11.617 1 92.69 90 THR A C 1
ATOM 729 O O . THR A 1 90 ? -1.256 -13.328 -11.289 1 92.69 90 THR A O 1
ATOM 732 N N . THR A 1 91 ? -3.254 -14.117 -11.023 1 94.25 91 THR A N 1
ATOM 733 C CA . THR A 1 91 ? -2.857 -15.18 -10.109 1 94.25 91 THR A CA 1
ATOM 734 C C . THR A 1 91 ? -3.459 -16.516 -10.531 1 94.25 91 THR A C 1
ATOM 736 O O . THR A 1 91 ? -4.453 -16.547 -11.266 1 94.25 91 THR A O 1
ATOM 739 N N . GLU A 1 92 ? -2.809 -17.625 -10.109 1 96.19 92 GLU A N 1
ATOM 740 C CA . GLU A 1 92 ? -3.236 -18.984 -10.438 1 96.19 92 GLU A CA 1
ATOM 741 C C . GLU A 1 92 ? -4.621 -19.266 -9.867 1 96.19 92 GLU A C 1
ATOM 743 O O . GLU A 1 92 ? -5.438 -19.938 -10.516 1 96.19 92 GLU A O 1
ATOM 748 N N . ASP A 1 93 ? -4.879 -18.844 -8.695 1 94.94 93 ASP A N 1
ATOM 749 C CA . ASP A 1 93 ? -6.148 -19.078 -8.023 1 94.94 93 ASP A CA 1
ATOM 750 C C . ASP A 1 93 ? -6.676 -17.797 -7.383 1 94.94 93 ASP A C 1
ATOM 752 O O . ASP A 1 93 ? -5.949 -16.812 -7.285 1 94.94 93 ASP A O 1
ATOM 756 N N . ASP A 1 94 ? -8 -17.875 -7.031 1 89.81 94 ASP A N 1
ATOM 757 C CA . ASP A 1 94 ? -8.633 -16.797 -6.297 1 89.81 94 ASP A CA 1
ATOM 758 C C . ASP A 1 94 ? -7.98 -16.594 -4.93 1 89.81 94 ASP A C 1
ATOM 760 O O . ASP A 1 94 ? -7.895 -17.547 -4.137 1 89.81 94 ASP A O 1
ATOM 764 N N . ILE A 1 95 ? -7.523 -15.367 -4.773 1 88.88 95 ILE A N 1
ATOM 765 C CA . ILE A 1 95 ? -6.852 -15.156 -3.492 1 88.88 95 ILE A CA 1
ATOM 766 C C . ILE A 1 95 ? -7.891 -15.094 -2.373 1 88.88 95 ILE A C 1
ATOM 768 O O . ILE A 1 95 ? -7.543 -15.188 -1.193 1 88.88 95 ILE A O 1
ATOM 772 N N . GLY A 1 96 ? -9.211 -14.945 -2.723 1 86.56 96 GLY A N 1
ATOM 773 C CA . GLY A 1 96 ? -10.234 -14.727 -1.712 1 86.56 96 GLY A CA 1
ATOM 774 C C . GLY A 1 96 ? -10.211 -13.32 -1.14 1 86.56 96 GLY A C 1
ATOM 775 O O . GLY A 1 96 ? -9.977 -12.352 -1.866 1 86.56 96 GLY A O 1
ATOM 776 N N . ASP A 1 97 ? -10.5 -13.258 0.183 1 80.62 97 ASP A N 1
ATOM 777 C CA . ASP A 1 97 ? -10.43 -11.961 0.848 1 80.62 97 ASP A CA 1
ATOM 778 C C . ASP A 1 97 ? -8.984 -11.516 1.032 1 80.62 97 ASP A C 1
ATOM 780 O O . ASP A 1 97 ? -8.141 -12.297 1.47 1 80.62 97 ASP A O 1
ATOM 784 N N . LEU A 1 98 ? -8.758 -10.297 0.64 1 81.19 98 LEU A N 1
ATOM 785 C CA . LEU A 1 98 ? -7.402 -9.773 0.79 1 81.19 98 LEU A CA 1
ATOM 786 C C . LEU A 1 98 ? -7.016 -9.68 2.262 1 81.19 98 LEU A C 1
ATOM 788 O O . LEU A 1 98 ? -7.719 -9.047 3.053 1 81.19 98 LEU A O 1
ATOM 792 N N . MET A 1 99 ? -5.918 -10.352 2.662 1 87.81 99 MET A N 1
ATOM 793 C CA . MET A 1 99 ? -5.449 -10.359 4.043 1 87.81 99 MET A CA 1
ATOM 794 C C . MET A 1 99 ? -4.199 -9.5 4.199 1 87.81 99 MET A C 1
ATOM 796 O O . MET A 1 99 ? -4.008 -8.852 5.23 1 87.81 99 MET A O 1
ATOM 800 N N . ALA A 1 100 ? -3.381 -9.477 3.137 1 89.88 100 ALA A N 1
ATOM 801 C CA . ALA A 1 100 ? -2.15 -8.695 3.219 1 89.88 100 ALA A CA 1
ATOM 802 C C . ALA A 1 100 ? -1.66 -8.297 1.829 1 89.88 100 ALA A C 1
ATOM 804 O O . ALA A 1 100 ? -1.884 -9.023 0.855 1 89.88 100 ALA A O 1
ATOM 805 N N . VAL A 1 101 ? -1.057 -7.168 1.761 1 88.06 101 VAL A N 1
ATOM 806 C CA . VAL A 1 101 ? -0.32 -6.688 0.596 1 88.06 101 VAL A CA 1
ATOM 807 C C . VAL A 1 101 ? 1.116 -6.355 0.994 1 88.06 101 VAL A C 1
ATOM 809 O O . VAL A 1 101 ? 1.346 -5.648 1.979 1 88.06 101 VAL A O 1
ATOM 812 N N . VAL A 1 102 ? 2.035 -6.961 0.302 1 91 102 VAL A N 1
ATOM 813 C CA . VAL A 1 102 ? 3.447 -6.637 0.477 1 91 102 VAL A CA 1
ATOM 814 C C . VAL A 1 102 ? 3.986 -5.973 -0.788 1 91 102 VAL A C 1
ATOM 816 O O . VAL A 1 102 ? 3.871 -6.523 -1.885 1 91 102 VAL A O 1
ATOM 819 N N . VAL A 1 103 ? 4.445 -4.758 -0.678 1 90.12 103 VAL A N 1
ATOM 820 C CA . VAL A 1 103 ? 5.129 -4.055 -1.757 1 90.12 103 VAL A CA 1
ATOM 821 C C . VAL A 1 103 ? 6.574 -3.771 -1.354 1 90.12 103 VAL A C 1
ATOM 823 O O . VAL A 1 103 ? 6.832 -3.27 -0.257 1 90.12 103 VAL A O 1
ATOM 826 N N . TRP A 1 104 ? 7.508 -4.156 -2.285 1 92.75 104 TRP A N 1
ATOM 827 C CA . TRP A 1 104 ? 8.898 -3.922 -1.907 1 92.75 104 TRP A CA 1
ATOM 828 C C . TRP A 1 104 ? 9.75 -3.598 -3.131 1 92.75 104 TRP A C 1
ATOM 830 O O . TRP A 1 104 ? 9.32 -3.814 -4.266 1 92.75 104 TRP A O 1
ATOM 840 N N . THR A 1 105 ? 10.859 -2.951 -2.938 1 92.38 105 THR A N 1
ATOM 841 C CA . THR A 1 105 ? 11.82 -2.613 -3.98 1 92.38 105 THR A CA 1
ATOM 842 C C . THR A 1 105 ? 13.117 -3.387 -3.787 1 92.38 105 THR A C 1
ATOM 844 O O . THR A 1 105 ? 13.383 -3.902 -2.699 1 92.38 105 THR A O 1
ATOM 847 N N . ASP A 1 106 ? 13.945 -3.574 -4.777 1 91.06 106 ASP A N 1
ATOM 848 C CA . ASP A 1 106 ? 15.25 -4.23 -4.66 1 91.06 106 ASP A CA 1
ATOM 849 C C . ASP A 1 106 ? 16.375 -3.207 -4.5 1 91.06 106 ASP A C 1
ATOM 851 O O . ASP A 1 106 ? 17.547 -3.562 -4.523 1 91.06 106 ASP A O 1
ATOM 855 N N . PHE A 1 107 ? 15.969 -1.933 -4.441 1 86.06 107 PHE A N 1
ATOM 856 C CA . PHE A 1 107 ? 16.891 -0.825 -4.203 1 86.06 107 PHE A CA 1
ATOM 857 C C . PHE A 1 107 ? 17.922 -0.729 -5.32 1 86.06 107 PHE A C 1
ATOM 859 O O . PHE A 1 107 ? 19.078 -0.359 -5.078 1 86.06 107 PHE A O 1
ATOM 866 N N . SER A 1 108 ? 17.516 -1.247 -6.398 1 85.56 108 SER A N 1
ATOM 867 C CA . SER A 1 108 ? 18.375 -1.091 -7.57 1 85.56 108 SER A CA 1
ATOM 868 C C . SER A 1 108 ? 18.141 0.26 -8.242 1 85.56 108 SER A C 1
ATOM 870 O O . SER A 1 108 ? 17.188 0.967 -7.922 1 85.56 108 SER A O 1
ATOM 872 N N . GLY A 1 109 ? 19.078 0.664 -9.141 1 85 109 GLY A N 1
ATOM 873 C CA . GLY A 1 109 ? 18.906 1.87 -9.938 1 85 109 GLY A CA 1
ATOM 874 C C . GLY A 1 109 ? 19.609 3.078 -9.336 1 85 109 GLY A C 1
ATOM 875 O O . GLY A 1 109 ? 20.172 2.996 -8.25 1 85 109 GLY A O 1
ATOM 876 N N . ALA A 1 110 ? 19.531 4.203 -10.016 1 82.75 110 ALA A N 1
ATOM 877 C CA . ALA A 1 110 ? 20.25 5.426 -9.672 1 82.75 110 ALA A CA 1
ATOM 878 C C . ALA A 1 110 ? 19.578 6.16 -8.523 1 82.75 110 ALA A C 1
ATOM 880 O O . ALA A 1 110 ? 20.234 6.828 -7.723 1 82.75 110 ALA A O 1
ATOM 881 N N . TYR A 1 111 ? 18.297 6.113 -8.422 1 80.38 111 TYR A N 1
ATOM 882 C CA . TYR A 1 111 ? 17.516 6.781 -7.395 1 80.38 111 TYR A CA 1
ATOM 883 C C . TYR A 1 111 ? 16.641 5.777 -6.641 1 80.38 111 TYR A C 1
ATOM 885 O O . TYR A 1 111 ? 15.422 5.754 -6.82 1 80.38 111 TYR A O 1
ATOM 893 N N . PRO A 1 112 ? 17.297 5.066 -5.699 1 74.5 112 PRO A N 1
ATOM 894 C CA . PRO A 1 112 ? 16.562 3.936 -5.117 1 74.5 112 PRO A CA 1
ATOM 895 C C . PRO A 1 112 ? 15.625 4.355 -3.994 1 74.5 112 PRO A C 1
ATOM 897 O O . PRO A 1 112 ? 14.758 3.574 -3.584 1 74.5 112 PRO A O 1
ATOM 900 N N . SER A 1 113 ? 15.742 5.625 -3.611 1 74.88 113 SER A N 1
ATOM 901 C CA . SER A 1 113 ? 14.812 6.039 -2.566 1 74.88 113 SER A CA 1
ATOM 902 C C . SER A 1 113 ? 13.383 6.109 -3.094 1 74.88 113 SER A C 1
ATOM 904 O O . SER A 1 113 ? 13.164 6.355 -4.281 1 74.88 113 SER A O 1
ATOM 906 N N . TRP A 1 114 ? 12.484 5.559 -2.377 1 72.69 114 TRP A N 1
ATOM 907 C CA . TRP A 1 114 ? 11.094 5.543 -2.822 1 72.69 114 TRP A CA 1
ATOM 908 C C . TRP A 1 114 ? 10.156 5.977 -1.701 1 72.69 114 TRP A C 1
ATOM 910 O O . TRP A 1 114 ? 10.383 5.656 -0.533 1 72.69 114 TRP A O 1
ATOM 920 N N . TYR A 1 115 ? 9.406 6.859 -2.074 1 64.5 115 TYR A N 1
ATOM 921 C CA . TYR A 1 115 ? 8.266 7.156 -1.212 1 64.5 115 TYR A CA 1
ATOM 922 C C . TYR A 1 115 ? 6.961 6.746 -1.876 1 64.5 115 TYR A C 1
ATOM 924 O O . TYR A 1 115 ? 6.617 7.25 -2.949 1 64.5 115 TYR A O 1
ATOM 932 N N . VAL A 1 116 ? 6.547 5.43 -1.462 1 57.38 116 VAL A N 1
ATOM 933 C CA . VAL A 1 116 ? 5.406 4.836 -2.154 1 57.38 116 VAL A CA 1
ATOM 934 C C . VAL A 1 116 ? 4.117 5.148 -1.396 1 57.38 116 VAL A C 1
ATOM 936 O O . VAL A 1 116 ? 4.117 5.215 -0.163 1 57.38 116 VAL A O 1
ATOM 939 N N . VAL A 1 117 ? 3.061 5.43 -2.348 1 44.34 117 VAL A N 1
ATOM 940 C CA . VAL A 1 117 ? 1.67 5.398 -1.908 1 44.34 117 VAL A CA 1
ATOM 941 C C . VAL A 1 117 ? 0.944 4.227 -2.572 1 44.34 117 VAL A C 1
ATOM 943 O O . VAL A 1 117 ? 1.01 4.062 -3.791 1 44.34 117 VAL A O 1
ATOM 946 N N . THR A 1 118 ? 0.844 2.916 -1.932 1 40.97 118 THR A N 1
ATOM 947 C CA . THR A 1 118 ? 0.145 1.846 -2.635 1 40.97 118 THR A CA 1
ATOM 948 C C . THR A 1 118 ? -1.365 2.053 -2.57 1 40.97 118 THR A C 1
ATOM 950 O O . THR A 1 118 ? -1.89 2.531 -1.562 1 40.97 118 THR A O 1
ATOM 953 N N . GLN A 1 119 ? -2.109 2.244 -3.705 1 35.34 119 GLN A N 1
ATOM 954 C CA . GLN A 1 119 ? -3.564 2.291 -3.812 1 35.34 119 GLN A CA 1
ATOM 955 C C . GLN A 1 119 ? -4.141 0.911 -4.113 1 35.34 119 GLN A C 1
ATOM 957 O O . GLN A 1 119 ? -3.414 0.01 -4.539 1 35.34 119 GLN A O 1
ATOM 962 N N . SER A 1 120 ? -5.723 0.621 -4.332 1 35.44 120 SER A N 1
ATOM 963 C CA . SER A 1 120 ? -6.797 -0.36 -4.215 1 35.44 120 SER A CA 1
ATOM 964 C C . SER A 1 120 ? -6.641 -1.479 -5.238 1 35.44 120 SER A C 1
ATOM 966 O O . SER A 1 120 ? -6.316 -1.222 -6.398 1 35.44 120 SER A O 1
ATOM 968 N N . LEU A 1 121 ? -6.355 -2.752 -4.715 1 33.91 121 LEU A N 1
ATOM 969 C CA . LEU A 1 121 ? -6.688 -3.943 -5.488 1 33.91 121 LEU A CA 1
ATOM 970 C C . LEU A 1 121 ? -8.195 -4.195 -5.484 1 33.91 121 LEU A C 1
ATOM 972 O O . LEU A 1 121 ? -8.844 -4.047 -4.445 1 33.91 121 LEU A O 1
ATOM 976 N N . ALA A 1 122 ? -8.938 -3.754 -6.449 1 33.31 122 ALA A N 1
ATOM 977 C CA . ALA A 1 122 ? -10.266 -4.324 -6.66 1 33.31 122 ALA A CA 1
ATOM 978 C C . ALA A 1 122 ? -10.172 -5.793 -7.066 1 33.31 122 ALA A C 1
ATOM 980 O O . ALA A 1 122 ? -9.18 -6.215 -7.668 1 33.31 122 ALA A O 1
ATOM 981 N N . MET B 1 1 ? 12.812 18.578 7.168 1 17.83 1 MET B N 1
ATOM 982 C CA . MET B 1 1 ? 11.945 18.938 6.047 1 17.83 1 MET B CA 1
ATOM 983 C C . MET B 1 1 ? 10.734 18 5.984 1 17.83 1 MET B C 1
ATOM 985 O O . MET B 1 1 ? 10.891 16.781 5.969 1 17.83 1 MET B O 1
ATOM 989 N N . ILE B 1 2 ? 9.734 18.406 6.684 1 20.88 2 ILE B N 1
ATOM 990 C CA . ILE B 1 2 ? 8.461 17.703 6.762 1 20.88 2 ILE B CA 1
ATOM 991 C C . ILE B 1 2 ? 7.863 17.562 5.367 1 20.88 2 ILE B C 1
ATOM 993 O O . ILE B 1 2 ? 7.656 18.562 4.668 1 20.88 2 ILE B O 1
ATOM 997 N N . PHE B 1 3 ? 8.383 16.625 4.699 1 24.52 3 PHE B N 1
ATOM 998 C CA . PHE B 1 3 ? 7.953 16.438 3.316 1 24.52 3 PHE B CA 1
ATOM 999 C C . PHE B 1 3 ? 6.449 16.203 3.24 1 24.52 3 PHE B C 1
ATOM 1001 O O . PHE B 1 3 ? 5.918 15.312 3.914 1 24.52 3 PHE B O 1
ATOM 1008 N N . VAL B 1 4 ? 5.773 17.422 3.266 1 26.5 4 VAL B N 1
ATOM 1009 C CA . VAL B 1 4 ? 4.336 17.453 3.027 1 26.5 4 VAL B CA 1
ATOM 1010 C C . VAL B 1 4 ? 4.035 16.938 1.62 1 26.5 4 VAL B C 1
ATOM 1012 O O . VAL B 1 4 ? 4.492 17.516 0.633 1 26.5 4 VAL B O 1
ATOM 1015 N N . ALA B 1 5 ? 4.219 15.758 1.418 1 28.58 5 ALA B N 1
ATOM 1016 C CA . ALA B 1 5 ? 3.896 15.234 0.093 1 28.58 5 ALA B CA 1
ATOM 1017 C C . ALA B 1 5 ? 2.506 15.68 -0.35 1 28.58 5 ALA B C 1
ATOM 1019 O O . ALA B 1 5 ? 1.522 15.469 0.364 1 28.58 5 ALA B O 1
ATOM 1020 N N . LEU B 1 6 ? 2.539 16.812 -1.079 1 28.75 6 LEU B N 1
ATOM 1021 C CA . LEU B 1 6 ? 1.413 17.469 -1.738 1 28.75 6 LEU B CA 1
ATOM 1022 C C . LEU B 1 6 ? 0.634 16.469 -2.594 1 28.75 6 LEU B C 1
ATOM 1024 O O . LEU B 1 6 ? 1.151 15.969 -3.592 1 28.75 6 LEU B O 1
ATOM 1028 N N . ILE B 1 7 ? 0.111 15.453 -2.072 1 34.31 7 ILE B N 1
ATOM 1029 C CA . ILE B 1 7 ? -0.935 14.664 -2.717 1 34.31 7 ILE B CA 1
ATOM 1030 C C . ILE B 1 7 ? -1.768 15.562 -3.631 1 34.31 7 ILE B C 1
ATOM 1032 O O . ILE B 1 7 ? -2.057 16.719 -3.285 1 34.31 7 ILE B O 1
ATOM 1036 N N . SER B 1 8 ? -1.662 15.359 -4.859 1 34.28 8 SER B N 1
ATOM 1037 C CA . SER B 1 8 ? -2.42 16.219 -5.766 1 34.28 8 SER B CA 1
ATOM 1038 C C . SER B 1 8 ? -3.664 16.781 -5.082 1 34.28 8 SER B C 1
ATOM 1040 O O . SER B 1 8 ? -4.508 16.031 -4.602 1 34.28 8 SER B O 1
ATOM 1042 N N . TRP B 1 9 ? -3.535 17.859 -4.508 1 32.09 9 TRP B N 1
ATOM 1043 C CA . TRP B 1 9 ? -4.332 18.922 -3.896 1 32.09 9 TRP B CA 1
ATOM 1044 C C . TRP B 1 9 ? -5.516 19.297 -4.781 1 32.09 9 TRP B C 1
ATOM 1046 O O . TRP B 1 9 ? -6.305 20.172 -4.438 1 32.09 9 TRP B O 1
ATOM 1056 N N . GLY B 1 10 ? -5.465 19.172 -6.086 1 35.47 10 GLY B N 1
ATOM 1057 C CA . GLY B 1 10 ? -6.703 19.578 -6.73 1 35.47 10 GLY B CA 1
ATOM 1058 C C . GLY B 1 10 ? -7.934 18.922 -6.129 1 35.47 10 GLY B C 1
ATOM 1059 O O . GLY B 1 10 ? -8.977 19.562 -5.988 1 35.47 10 GLY B O 1
ATOM 1060 N N . ARG B 1 11 ? -7.996 17.609 -6.043 1 35.59 11 ARG B N 1
ATOM 1061 C CA . ARG B 1 11 ? -9.039 17.141 -5.137 1 35.59 11 ARG B CA 1
ATOM 1062 C C . ARG B 1 11 ? -8.789 17.656 -3.715 1 35.59 11 ARG B C 1
ATOM 1064 O O . ARG B 1 11 ? -9.711 17.672 -2.893 1 35.59 11 ARG B O 1
ATOM 1071 N N . MET B 1 12 ? -7.594 17.859 -3.229 1 34.5 12 MET B N 1
ATOM 1072 C CA . MET B 1 12 ? -7.402 18.594 -1.977 1 34.5 12 MET B CA 1
ATOM 1073 C C . MET B 1 12 ? -7.836 20.047 -2.123 1 34.5 12 MET B C 1
ATOM 1075 O O . MET B 1 12 ? -8.438 20.609 -1.21 1 34.5 12 MET B O 1
ATOM 1079 N N . GLN B 1 13 ? -7.395 20.781 -3.08 1 34.25 13 GLN B N 1
ATOM 1080 C CA . GLN B 1 13 ? -7.891 22.141 -3.221 1 34.25 13 GLN B CA 1
ATOM 1081 C C . GLN B 1 13 ? -9.398 22.156 -3.475 1 34.25 13 GLN B C 1
ATOM 1083 O O . GLN B 1 13 ? -10.109 23.031 -2.965 1 34.25 13 GLN B O 1
ATOM 1088 N N . ASP B 1 14 ? -9.992 21.484 -4.41 1 35.16 14 ASP B N 1
ATOM 1089 C CA . ASP B 1 14 ? -11.453 21.547 -4.406 1 35.16 14 ASP B CA 1
ATOM 1090 C C . ASP B 1 14 ? -12.023 21.062 -3.076 1 35.16 14 ASP B C 1
ATOM 1092 O O . ASP B 1 14 ? -13 21.609 -2.572 1 35.16 14 ASP B O 1
ATOM 1096 N N . LYS B 1 15 ? -11.539 19.969 -2.471 1 37.44 15 LYS B N 1
ATOM 1097 C CA . LYS B 1 15 ? -11.93 19.734 -1.083 1 37.44 15 LYS B CA 1
ATOM 1098 C C . LYS B 1 15 ? -11.047 20.531 -0.123 1 37.44 15 LYS B C 1
ATOM 1100 O O . LYS B 1 15 ? -11.125 20.344 1.095 1 37.44 15 LYS B O 1
ATOM 1105 N N . GLN B 1 16 ? -10.039 21.188 -0.216 1 33.56 16 GLN B N 1
ATOM 1106 C CA . GLN B 1 16 ? -9.602 22.141 0.8 1 33.56 16 GLN B CA 1
ATOM 1107 C C . GLN B 1 16 ? -10.789 22.859 1.426 1 33.56 16 GLN B C 1
ATOM 1109 O O . GLN B 1 16 ? -10.766 23.203 2.607 1 33.56 16 GLN B O 1
ATOM 1114 N N . ASP B 1 17 ? -11.492 23.5 0.616 1 34.47 17 ASP B N 1
ATOM 1115 C CA . ASP B 1 17 ? -12.453 24.219 1.44 1 34.47 17 ASP B CA 1
ATOM 1116 C C . ASP B 1 17 ? -13.109 23.297 2.461 1 34.47 17 ASP B C 1
ATOM 1118 O O . ASP B 1 17 ? -13.398 23.703 3.588 1 34.47 17 ASP B O 1
ATOM 1122 N N . GLU B 1 18 ? -13.828 22.25 2.094 1 36.47 18 GLU B N 1
ATOM 1123 C CA . GLU B 1 18 ? -14.664 21.641 3.127 1 36.47 18 GLU B CA 1
ATOM 1124 C C . GLU B 1 18 ? -13.867 20.641 3.953 1 36.47 18 GLU B C 1
ATOM 1126 O O . GLU B 1 18 ? -13.969 20.609 5.18 1 36.47 18 GLU B O 1
ATOM 1131 N N . ILE B 1 19 ? -13.359 19.266 3.486 1 39.59 19 ILE B N 1
ATOM 1132 C CA . ILE B 1 19 ? -13.242 18.188 4.469 1 39.59 19 ILE B CA 1
ATOM 1133 C C . ILE B 1 19 ? -11.852 18.219 5.098 1 39.59 19 ILE B C 1
ATOM 1135 O O . ILE B 1 19 ? -10.844 18.031 4.406 1 39.59 19 ILE B O 1
ATOM 1139 N N . LYS B 1 20 ? -11.289 19.016 6.004 1 47.56 20 LYS B N 1
ATOM 1140 C CA . LYS B 1 20 ? -10.289 18.781 7.039 1 47.56 20 LYS B CA 1
ATOM 1141 C C . LYS B 1 20 ? -9.922 17.297 7.133 1 47.56 20 LYS B C 1
ATOM 1143 O O . LYS B 1 20 ? -10.711 16.484 7.621 1 47.56 20 LYS B O 1
ATOM 1148 N N . THR B 1 21 ? -9.164 16.734 6.145 1 57.31 21 THR B N 1
ATOM 1149 C CA . THR B 1 21 ? -8.836 15.328 6.348 1 57.31 21 THR B CA 1
ATOM 1150 C C . THR B 1 21 ? -8.234 15.109 7.734 1 57.31 21 THR B C 1
ATOM 1152 O O . THR B 1 21 ? -7.238 15.742 8.094 1 57.31 21 THR B O 1
ATOM 1155 N N . ALA B 1 22 ? -8.883 14.633 8.633 1 77.69 22 ALA B N 1
ATOM 1156 C CA . ALA B 1 22 ? -8.453 14.297 9.984 1 77.69 22 ALA B CA 1
ATOM 1157 C C . ALA B 1 22 ? -7.355 13.242 9.977 1 77.69 22 ALA B C 1
ATOM 1159 O O . ALA B 1 22 ? -7.492 12.203 9.32 1 77.69 22 ALA B O 1
ATOM 1160 N N . VAL B 1 23 ? -6.047 13.711 10.297 1 82.75 23 VAL B N 1
ATOM 1161 C CA . VAL B 1 23 ? -4.957 12.766 10.5 1 82.75 23 VAL B CA 1
ATOM 1162 C C . VAL B 1 23 ? -5.109 12.078 11.852 1 82.75 23 VAL B C 1
ATOM 1164 O O . VAL B 1 23 ? -5.309 12.742 12.875 1 82.75 23 VAL B O 1
ATOM 1167 N N . THR B 1 24 ? -5.105 10.758 11.805 1 92.62 24 THR B N 1
ATOM 1168 C CA . THR B 1 24 ? -5.129 10 13.055 1 92.62 24 THR B CA 1
ATOM 1169 C C . THR B 1 24 ? -3.713 9.766 13.57 1 92.62 24 THR B C 1
ATOM 1171 O O . THR B 1 24 ? -2.9 9.117 12.906 1 92.62 24 THR B O 1
ATOM 1174 N N . VAL B 1 25 ? -3.461 10.312 14.719 1 93 25 VAL B N 1
ATOM 1175 C CA . VAL B 1 25 ? -2.23 9.961 15.422 1 93 25 VAL B CA 1
ATOM 1176 C C . VAL B 1 25 ? -2.406 8.609 16.109 1 93 25 VAL B C 1
ATOM 1178 O O . VAL B 1 25 ? -3.299 8.445 16.953 1 93 25 VAL B O 1
ATOM 1181 N N . LEU B 1 26 ? -1.54 7.684 15.75 1 95.81 26 LEU B N 1
ATOM 1182 C CA . LEU B 1 26 ? -1.776 6.328 16.234 1 95.81 26 LEU B CA 1
ATOM 1183 C C . LEU B 1 26 ? -1.529 6.238 17.734 1 95.81 26 LEU B C 1
ATOM 1185 O O . LEU B 1 26 ? -0.552 6.793 18.25 1 95.81 26 LEU B O 1
ATOM 1189 N N . ASP B 1 27 ? -2.408 5.477 18.391 1 95.62 27 ASP B N 1
ATOM 1190 C CA . ASP B 1 27 ? -2.336 5.309 19.828 1 95.62 27 ASP B CA 1
ATOM 1191 C C . ASP B 1 27 ? -1.094 4.516 20.234 1 95.62 27 ASP B C 1
ATOM 1193 O O . ASP B 1 27 ? -0.603 4.645 21.359 1 95.62 27 ASP B O 1
ATOM 1197 N N . ASP B 1 28 ? -0.568 3.691 19.312 1 97.19 28 ASP B N 1
ATOM 1198 C CA . ASP B 1 28 ? 0.538 2.816 19.688 1 97.19 28 ASP B CA 1
ATOM 1199 C C . ASP B 1 28 ? 1.884 3.488 19.438 1 97.19 28 ASP B C 1
ATOM 1201 O O . ASP B 1 28 ? 2.934 2.852 19.531 1 97.19 28 ASP B O 1
ATOM 1205 N N . ASN B 1 29 ? 1.793 4.73 19.078 1 96.25 29 ASN B N 1
ATOM 1206 C CA . ASN B 1 29 ? 3.02 5.516 19.031 1 96.25 29 ASN B CA 1
ATOM 1207 C C . ASN B 1 29 ? 3.656 5.648 20.406 1 96.25 29 ASN B C 1
ATOM 1209 O O . ASN B 1 29 ? 2.959 5.863 21.406 1 96.25 29 ASN B O 1
ATOM 1213 N N . LYS B 1 30 ? 4.953 5.52 20.422 1 97.19 30 LYS B N 1
ATOM 1214 C CA . LYS B 1 30 ? 5.672 5.711 21.688 1 97.19 30 LYS B CA 1
ATOM 1215 C C . LYS B 1 30 ? 6.25 7.121 21.781 1 97.19 30 LYS B C 1
ATOM 1217 O O . LYS B 1 30 ? 6.809 7.633 20.812 1 97.19 30 LYS B O 1
ATOM 1222 N N . ASP B 1 31 ? 6.227 7.668 22.922 1 93.94 31 ASP B N 1
ATOM 1223 C CA . ASP B 1 31 ? 6.707 9.031 23.156 1 93.94 31 ASP B CA 1
ATOM 1224 C C . ASP B 1 31 ? 8.195 9.141 22.844 1 93.94 31 ASP B C 1
ATOM 1226 O O . ASP B 1 31 ? 8.672 10.195 22.406 1 93.94 31 ASP B O 1
ATOM 1230 N N . GLU B 1 32 ? 8.906 8.047 23.047 1 96.38 32 GLU B N 1
ATOM 1231 C CA . GLU B 1 32 ? 10.359 8.07 22.875 1 96.38 32 GLU B CA 1
ATOM 1232 C C . GLU B 1 32 ? 10.75 7.934 21.406 1 96.38 32 GLU B C 1
ATOM 1234 O O . GLU B 1 32 ? 11.93 8.047 21.062 1 96.38 32 GLU B O 1
ATOM 1239 N N . HIS B 1 33 ? 9.711 7.633 20.609 1 94.38 33 HIS B N 1
ATOM 1240 C CA . HIS B 1 33 ? 10.008 7.496 19.188 1 94.38 33 HIS B CA 1
ATOM 1241 C C . HIS B 1 33 ? 10.109 8.859 18.5 1 94.38 33 HIS B C 1
ATOM 1243 O O . HIS B 1 33 ? 9.242 9.711 18.688 1 94.38 33 HIS B O 1
ATOM 1249 N N . ASN B 1 34 ? 11.156 9.07 17.656 1 89.19 34 ASN B N 1
ATOM 1250 C CA . ASN B 1 34 ? 11.445 10.414 17.156 1 89.19 34 ASN B CA 1
ATOM 1251 C C . ASN B 1 34 ? 11.258 10.5 15.648 1 89.19 34 ASN B C 1
ATOM 1253 O O . ASN B 1 34 ? 11.453 11.562 15.055 1 89.19 34 ASN B O 1
ATOM 1257 N N . TYR B 1 35 ? 11.031 9.461 15.062 1 89.56 35 TYR B N 1
ATOM 1258 C CA . TYR B 1 35 ? 10.828 9.508 13.617 1 89.56 35 TYR B CA 1
ATOM 1259 C C . TYR B 1 35 ? 9.352 9.359 13.266 1 89.56 35 TYR B C 1
ATOM 1261 O O . TYR B 1 35 ? 8.68 8.453 13.766 1 89.56 35 TYR B O 1
ATOM 1269 N N . VAL B 1 36 ? 8.859 10.266 12.477 1 88.5 36 VAL B N 1
ATOM 1270 C CA . VAL B 1 36 ? 7.434 10.344 12.172 1 88.5 36 VAL B CA 1
ATOM 1271 C C . VAL B 1 36 ? 7.211 10.031 10.695 1 88.5 36 VAL B C 1
ATOM 1273 O O . VAL B 1 36 ? 7.953 10.508 9.828 1 88.5 36 VAL B O 1
ATOM 1276 N N . TYR B 1 37 ? 6.203 9.219 10.445 1 83.75 37 TYR B N 1
ATOM 1277 C CA . TYR B 1 37 ? 5.789 8.867 9.086 1 83.75 37 TYR B CA 1
ATOM 1278 C C . TYR B 1 37 ? 4.297 9.102 8.898 1 83.75 37 TYR B C 1
ATOM 1280 O O . TYR B 1 37 ? 3.49 8.734 9.758 1 83.75 37 TYR B O 1
ATOM 1288 N N . LEU B 1 38 ? 3.938 9.703 7.805 1 82.31 38 LEU B N 1
ATOM 1289 C CA . LEU B 1 38 ? 2.545 9.922 7.434 1 82.31 38 LEU B CA 1
ATOM 1290 C C . LEU B 1 38 ? 2.105 8.93 6.359 1 82.31 38 LEU B C 1
ATOM 1292 O O . LEU B 1 38 ? 2.75 8.812 5.316 1 82.31 38 LEU B O 1
ATOM 1296 N N . ILE B 1 39 ? 1.021 8.211 6.734 1 82.5 39 ILE B N 1
ATOM 1297 C CA . ILE B 1 39 ? 0.521 7.168 5.848 1 82.5 39 ILE B CA 1
ATOM 1298 C C . ILE B 1 39 ? -0.902 7.504 5.402 1 82.5 39 ILE B C 1
ATOM 1300 O O . ILE B 1 39 ? -1.723 7.945 6.211 1 82.5 39 ILE B O 1
ATOM 1304 N N . CYS B 1 40 ? -1.124 7.266 4.137 1 80.44 40 CYS B N 1
ATOM 1305 C CA . CYS B 1 40 ? -2.482 7.379 3.619 1 80.44 40 CYS B CA 1
ATOM 1306 C C . CYS B 1 40 ? -2.973 6.043 3.076 1 80.44 40 CYS B C 1
ATOM 1308 O O . CYS B 1 40 ? -2.271 5.387 2.303 1 80.44 40 CYS B O 1
ATOM 1310 N N . VAL B 1 41 ? -4.094 5.621 3.527 1 83 41 VAL B N 1
ATOM 1311 C CA . VAL B 1 41 ? -4.734 4.414 3.02 1 83 41 VAL B CA 1
ATOM 1312 C C . VAL B 1 41 ? -6.051 4.773 2.338 1 83 41 VAL B C 1
ATOM 1314 O O . VAL B 1 41 ? -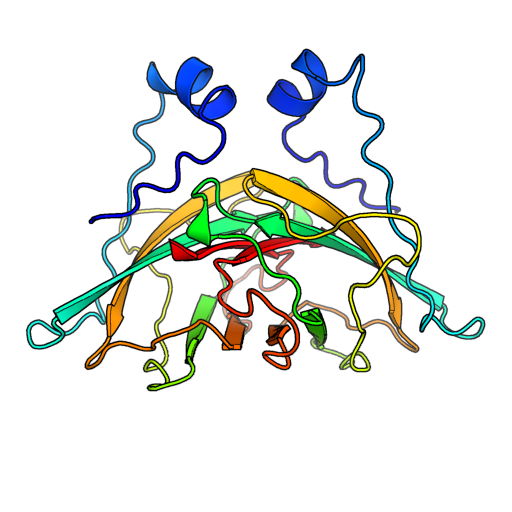6.898 5.445 2.928 1 83 41 VAL B O 1
ATOM 1317 N N . VAL B 1 42 ? -6.141 4.309 1.168 1 76.81 42 VAL B N 1
ATOM 1318 C CA . VAL B 1 42 ? -7.367 4.543 0.414 1 76.81 42 VA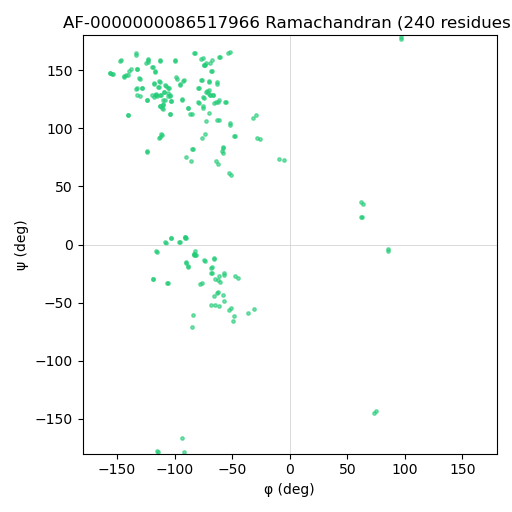L B CA 1
ATOM 1319 C C . VAL B 1 42 ? -8.117 3.225 0.225 1 76.81 42 VAL B C 1
ATOM 1321 O O . VAL B 1 42 ? -7.523 2.223 -0.186 1 76.81 42 VAL B O 1
ATOM 1324 N N . THR B 1 43 ? -9.43 3.223 0.572 1 79.56 43 THR B N 1
ATOM 1325 C CA . THR B 1 43 ? -10.297 2.066 0.389 1 79.56 43 THR B CA 1
ATOM 1326 C C . THR B 1 43 ? -11.07 2.172 -0.923 1 79.56 43 THR B C 1
ATOM 1328 O O . THR B 1 43 ? -11.523 3.256 -1.3 1 79.56 43 THR B O 1
ATOM 1331 N N . GLY B 1 44 ? -11.164 1.119 -1.629 1 71.06 44 GLY B N 1
ATOM 1332 C CA . GLY B 1 44 ? -11.898 1.097 -2.885 1 71.06 44 GLY B CA 1
ATOM 1333 C C . GLY B 1 44 ? -13.312 1.631 -2.762 1 71.06 44 GLY B C 1
ATOM 1334 O O . GLY B 1 44 ? -13.836 1.762 -1.654 1 71.06 44 GLY B O 1
ATOM 1335 N N . TRP B 1 45 ? -13.93 1.921 -3.863 1 69.81 45 TRP B N 1
ATOM 1336 C CA . TRP B 1 45 ? -15.219 2.6 -3.891 1 69.81 45 TRP B CA 1
ATOM 1337 C C . TRP B 1 45 ? -16.359 1.593 -3.83 1 69.81 45 TRP B C 1
ATOM 1339 O O . TRP B 1 45 ? -17.5 1.955 -3.523 1 69.81 45 TRP B O 1
ATOM 1349 N N . SER B 1 46 ? -16.109 0.408 -4.109 1 71.06 46 SER B N 1
ATOM 1350 C CA . SER B 1 46 ? -17.172 -0.592 -4.121 1 71.06 46 SER B CA 1
ATOM 1351 C C . SER B 1 46 ? -17.688 -0.86 -2.711 1 71.06 46 SER B C 1
ATOM 1353 O O . SER B 1 46 ? -16.953 -0.702 -1.733 1 71.06 46 SER B O 1
ATOM 1355 N N . ALA B 1 47 ? -18.984 -1.206 -2.658 1 74 47 ALA B N 1
ATOM 1356 C CA . ALA B 1 47 ? -19.594 -1.493 -1.366 1 74 47 ALA B CA 1
ATOM 1357 C C . ALA B 1 47 ? -18.844 -2.602 -0.634 1 74 47 ALA B C 1
ATOM 1359 O O . ALA B 1 47 ? -18.828 -2.643 0.598 1 74 47 ALA B O 1
ATOM 1360 N N . SER B 1 48 ? -18.172 -3.422 -1.38 1 77.19 48 SER B N 1
ATOM 1361 C CA . SER B 1 48 ? -17.484 -4.57 -0.796 1 77.19 48 SER B CA 1
ATOM 1362 C C . SER B 1 48 ? -16.047 -4.227 -0.422 1 77.19 48 SER B C 1
ATOM 1364 O O . SER B 1 48 ? -15.32 -5.074 0.085 1 77.19 48 SER B O 1
ATOM 1366 N N . SER B 1 49 ? -15.773 -2.939 -0.6 1 78.25 49 SER B N 1
ATOM 13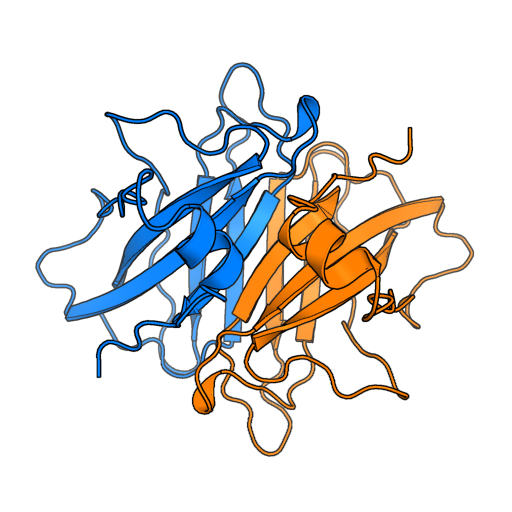67 C CA . SER B 1 49 ? -14.383 -2.57 -0.388 1 78.25 49 SER B CA 1
ATOM 1368 C C . SER B 1 49 ? -14.125 -2.186 1.065 1 78.25 49 SER B C 1
ATOM 1370 O O . SER B 1 49 ? -12.977 -2.152 1.512 1 78.25 49 SER B O 1
ATOM 1372 N N . ALA B 1 50 ? -15.156 -1.938 1.808 1 82.69 50 ALA B N 1
ATOM 1373 C CA . ALA B 1 50 ? -15.016 -1.524 3.201 1 82.69 50 ALA B CA 1
ATOM 1374 C C . ALA B 1 50 ? -14.586 -2.695 4.082 1 82.69 50 ALA B C 1
ATOM 1376 O O . ALA B 1 50 ? -14.758 -3.857 3.705 1 82.69 50 ALA B O 1
ATOM 1377 N N . THR B 1 51 ? -13.922 -2.352 5.23 1 87.94 51 THR B N 1
ATOM 1378 C CA . THR B 1 51 ? -13.617 -3.387 6.211 1 87.94 51 THR B CA 1
ATOM 1379 C C . THR B 1 51 ? -13.805 -2.859 7.633 1 87.94 51 THR B C 1
ATOM 1381 O O . THR B 1 51 ? -13.523 -1.692 7.91 1 87.94 51 THR B O 1
ATOM 1384 N N . SER B 1 52 ? -14.242 -3.791 8.438 1 89.38 52 SER B N 1
ATOM 1385 C CA . SER B 1 52 ? -14.297 -3.523 9.867 1 89.38 52 SER B CA 1
ATOM 1386 C C . SER B 1 52 ? -13.148 -4.211 10.602 1 89.38 52 SER B C 1
ATOM 1388 O O . SER B 1 52 ? -13.078 -4.164 11.828 1 89.38 52 SER B O 1
ATOM 1390 N N . SER B 1 53 ? -12.266 -4.812 9.82 1 92.06 53 SER B N 1
ATOM 1391 C CA . SER B 1 53 ? -11.125 -5.508 10.414 1 92.06 53 SER B CA 1
ATOM 1392 C C . SER B 1 53 ? -10.078 -4.52 10.93 1 92.06 53 SER B C 1
ATOM 1394 O O . SER B 1 53 ? -10.031 -3.371 10.484 1 92.06 53 SER B O 1
ATOM 1396 N N . ASN B 1 54 ? -9.32 -5.012 11.914 1 94.19 54 ASN B N 1
ATOM 1397 C CA . ASN B 1 54 ? -8.117 -4.258 12.234 1 94.19 54 ASN B CA 1
ATOM 1398 C C . ASN B 1 54 ? -7.109 -4.289 11.094 1 94.19 54 ASN B C 1
ATOM 1400 O O . ASN B 1 54 ? -6.832 -5.352 10.531 1 94.19 54 ASN B O 1
ATOM 1404 N N . VAL B 1 55 ? -6.684 -3.131 10.734 1 92.5 55 VAL B N 1
ATOM 1405 C CA . VAL B 1 55 ? -5.664 -2.996 9.695 1 92.5 55 VAL B CA 1
ATOM 1406 C C . VAL B 1 55 ? -4.324 -2.645 10.336 1 92.5 55 VAL B C 1
ATOM 1408 O O . VAL B 1 55 ? -4.254 -1.78 11.211 1 92.5 55 VAL B O 1
ATOM 1411 N N . PHE B 1 56 ? -3.246 -3.346 9.867 1 94.88 56 PHE B N 1
ATOM 1412 C CA . PHE B 1 56 ? -1.904 -3.172 10.414 1 94.88 56 PHE B CA 1
ATOM 1413 C C . PHE B 1 56 ? -0.923 -2.781 9.312 1 94.88 56 PHE B C 1
ATOM 1415 O O . PHE B 1 56 ? -1.178 -3.023 8.133 1 94.88 56 PHE B O 1
ATOM 1422 N N . ILE B 1 57 ? 0.141 -2.207 9.797 1 92.19 57 ILE B N 1
ATOM 1423 C CA . ILE B 1 57 ? 1.167 -1.825 8.836 1 92.19 57 ILE B CA 1
ATOM 1424 C C . ILE B 1 57 ? 2.551 -2.025 9.445 1 92.19 57 ILE B C 1
ATOM 1426 O O . ILE B 1 57 ? 2.725 -1.894 10.656 1 92.19 57 ILE B O 1
ATOM 1430 N N . ASN B 1 58 ? 3.443 -2.418 8.617 1 94.38 58 ASN B N 1
ATOM 1431 C CA . ASN B 1 58 ? 4.867 -2.463 8.93 1 94.38 58 ASN B CA 1
ATOM 1432 C C . ASN B 1 58 ? 5.703 -1.851 7.809 1 94.38 58 ASN B C 1
ATO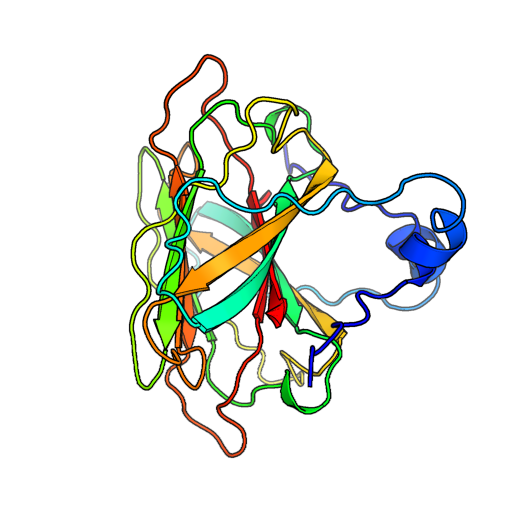M 1434 O O . ASN B 1 58 ? 5.434 -2.08 6.629 1 94.38 58 ASN B O 1
ATOM 1438 N N . LEU B 1 59 ? 6.625 -1.015 8.195 1 89.75 59 LEU B N 1
ATOM 1439 C CA . LEU B 1 59 ? 7.539 -0.382 7.254 1 89.75 59 LEU B CA 1
ATOM 1440 C C . LEU B 1 59 ? 8.945 -0.948 7.402 1 89.75 59 LEU B C 1
ATOM 1442 O O . LEU B 1 59 ? 9.516 -0.938 8.5 1 89.75 59 LEU B O 1
ATOM 1446 N N . LYS B 1 60 ? 9.5 -1.433 6.367 1 92.69 60 LYS B N 1
ATOM 1447 C CA . LYS B 1 60 ? 10.891 -1.868 6.336 1 92.69 60 LYS B CA 1
ATOM 1448 C C . LYS B 1 60 ? 11.742 -0.936 5.473 1 92.69 60 LYS B C 1
ATOM 1450 O O . LYS B 1 60 ? 11.477 -0.771 4.281 1 92.69 60 LYS B O 1
ATOM 1455 N N . GLY B 1 61 ? 12.75 -0.34 6.117 1 89.31 61 GLY B N 1
ATOM 1456 C CA . GLY B 1 61 ? 13.664 0.534 5.398 1 89.31 61 GLY B CA 1
ATOM 1457 C C . GLY B 1 61 ? 15.078 -0.001 5.344 1 89.31 61 GLY B C 1
ATOM 1458 O O . GLY B 1 61 ? 15.336 -1.143 5.734 1 89.31 61 GLY B O 1
ATOM 1459 N N . SER B 1 62 ? 15.945 0.762 4.738 1 90.06 62 SER B N 1
ATOM 1460 C CA . SER B 1 62 ? 17.344 0.38 4.559 1 90.06 62 SER B CA 1
ATOM 1461 C C . SER B 1 62 ? 18.078 0.345 5.891 1 90.06 62 SER B C 1
ATOM 1463 O O . SER B 1 62 ? 19.078 -0.356 6.031 1 90.06 62 SER B O 1
ATOM 1465 N N . TRP B 1 63 ? 17.562 0.991 6.887 1 93.81 63 TRP B N 1
ATOM 1466 C CA . TRP B 1 63 ? 18.297 1.11 8.141 1 93.81 63 TRP B CA 1
ATOM 1467 C C . TRP B 1 63 ? 17.531 0.469 9.289 1 93.81 63 TRP B C 1
ATOM 1469 O O . TRP B 1 63 ? 18.125 -0.008 10.258 1 93.81 63 TRP B O 1
ATOM 1479 N N . PHE B 1 64 ? 16.266 0.481 9.195 1 94.12 64 PHE B N 1
ATOM 1480 C CA . PHE B 1 64 ? 15.445 0.073 10.328 1 94.12 64 PHE B CA 1
ATOM 1481 C C . PHE B 1 64 ? 14.094 -0.452 9.859 1 94.12 64 PHE B C 1
ATOM 1483 O O . PHE B 1 64 ? 13.609 -0.07 8.797 1 94.12 64 PHE B O 1
ATOM 1490 N N . GLN B 1 65 ? 13.531 -1.414 10.539 1 96.38 65 GLN B N 1
ATOM 1491 C CA . GLN B 1 65 ? 12.164 -1.893 10.352 1 96.38 65 GLN B CA 1
ATOM 1492 C C . GLN B 1 65 ? 11.266 -1.425 11.492 1 96.38 65 GLN B C 1
ATOM 1494 O O . GLN B 1 65 ? 11.602 -1.583 12.664 1 96.38 65 GLN B O 1
ATOM 1499 N N . SER B 1 66 ? 10.125 -0.849 11.086 1 95.12 66 SER B N 1
ATOM 1500 C CA . SER B 1 66 ? 9.219 -0.335 12.109 1 95.12 66 SER B CA 1
ATOM 1501 C C . SER B 1 66 ? 8.586 -1.47 12.906 1 95.12 66 SER B C 1
ATOM 1503 O O . SER B 1 66 ? 8.555 -2.615 12.453 1 95.12 66 SER B O 1
ATOM 1505 N N . GLU B 1 67 ? 8.148 -1.17 14.117 1 97.25 67 GLU B N 1
ATOM 1506 C CA . GLU B 1 67 ? 7.199 -2.059 14.781 1 97.25 67 GLU B CA 1
ATOM 1507 C C . GLU B 1 67 ? 5.91 -2.193 13.977 1 97.25 67 GLU B C 1
ATOM 1509 O O . GLU B 1 67 ? 5.66 -1.411 13.062 1 97.25 67 GLU B O 1
ATOM 1514 N N . ASN B 1 68 ? 5.203 -3.264 14.32 1 97.12 68 ASN B N 1
ATOM 1515 C CA . ASN B 1 68 ? 3.854 -3.357 13.773 1 97.12 68 ASN B CA 1
ATOM 1516 C C . ASN B 1 68 ? 2.928 -2.305 14.375 1 97.12 68 ASN B C 1
ATOM 1518 O O . ASN B 1 68 ? 2.939 -2.086 15.594 1 97.12 68 ASN B O 1
ATOM 1522 N N . HIS B 1 69 ? 2.25 -1.559 13.578 1 97.06 69 HIS B N 1
ATOM 1523 C CA . HIS B 1 69 ? 1.291 -0.557 14.023 1 97.06 69 HIS B CA 1
ATOM 1524 C C . HIS B 1 69 ? -0.132 -0.94 13.633 1 97.06 69 HIS B C 1
ATOM 1526 O O . HIS B 1 69 ? -0.364 -1.444 12.531 1 97.06 69 HIS B O 1
ATOM 1532 N N . VAL B 1 70 ? -1.038 -0.707 14.5 1 97.5 70 VAL B N 1
ATOM 1533 C CA . VAL B 1 70 ? -2.451 -0.863 14.172 1 97.5 70 VAL B CA 1
ATOM 1534 C C . VAL B 1 70 ? -3.025 0.474 13.719 1 97.5 70 VAL B C 1
ATOM 1536 O O . VAL B 1 70 ? -2.855 1.494 14.391 1 97.5 70 VAL B O 1
ATOM 1539 N N . LEU B 1 71 ? -3.621 0.505 12.539 1 94.38 71 LEU B N 1
ATOM 1540 C CA . LEU B 1 71 ? -4.23 1.715 12 1 94.38 71 LEU B CA 1
ATOM 1541 C C . LEU B 1 71 ? -5.656 1.882 12.516 1 94.38 71 LEU B C 1
ATOM 1543 O O . LEU B 1 71 ? -6.617 1.584 11.805 1 94.38 71 LEU B O 1
ATOM 1547 N N . GLN B 1 72 ? -5.73 2.418 13.711 1 96.31 72 GLN B N 1
ATOM 1548 C CA . GLN B 1 72 ? -7.039 2.521 14.352 1 96.31 72 GLN B CA 1
ATOM 1549 C C . GLN B 1 72 ? -7.258 3.914 14.93 1 96.31 72 GLN B C 1
ATOM 1551 O O . GLN B 1 72 ? -6.301 4.641 15.203 1 96.31 72 GLN B O 1
ATOM 1556 N N . ASP B 1 73 ? -8.484 4.277 14.961 1 94.94 73 ASP B N 1
ATOM 1557 C CA . ASP B 1 73 ? -8.992 5.5 15.578 1 94.94 73 ASP B CA 1
ATOM 1558 C C . ASP B 1 73 ? -10.32 5.246 16.297 1 94.94 73 ASP B C 1
ATOM 1560 O O . ASP B 1 73 ? -11.328 4.953 15.664 1 94.94 73 ASP B O 1
ATOM 1564 N N . PRO B 1 74 ? -10.336 5.316 17.641 1 91.19 74 PRO B N 1
ATOM 1565 C CA . PRO B 1 74 ? -11.555 4.98 18.375 1 91.19 74 PRO B CA 1
ATOM 1566 C C . PRO B 1 74 ? -12.695 5.961 18.109 1 91.19 74 PRO B C 1
ATOM 1568 O O . PRO B 1 74 ? -13.859 5.664 18.406 1 91.19 74 PRO B O 1
ATOM 1571 N N . ASN B 1 75 ? -12.5 7.152 17.469 1 90.69 75 ASN B N 1
ATOM 1572 C CA . ASN B 1 75 ? -13.5 8.195 17.312 1 90.69 75 ASN B CA 1
ATOM 1573 C C . ASN B 1 75 ? -13.992 8.273 15.859 1 90.69 75 ASN B C 1
ATOM 1575 O O . ASN B 1 75 ? -14.781 9.156 15.516 1 90.69 75 ASN B O 1
ATOM 1579 N N . ARG B 1 76 ? -13.453 7.398 15.062 1 91.69 76 ARG B N 1
ATOM 1580 C CA . ARG B 1 76 ? -13.805 7.5 13.648 1 91.69 76 ARG B CA 1
ATOM 1581 C C . ARG B 1 76 ? -14.055 6.121 13.047 1 91.69 76 ARG B C 1
ATOM 1583 O O . ARG B 1 76 ? -13.445 5.133 13.469 1 91.69 76 ARG B O 1
ATOM 1590 N N . TYR B 1 77 ? -14.953 6.086 11.992 1 89.69 77 TYR B N 1
ATOM 1591 C CA . TYR B 1 77 ? -15.086 4.91 11.141 1 89.69 77 TYR B CA 1
ATOM 1592 C C . TYR B 1 77 ? -14.078 4.945 10 1 89.69 77 TYR B C 1
ATOM 1594 O O . TYR B 1 77 ? -14.156 5.801 9.117 1 89.69 77 TYR B O 1
ATOM 1602 N N . LEU B 1 78 ? -13.211 4.055 10.117 1 91.44 78 LEU B N 1
ATOM 1603 C CA . LEU B 1 78 ? -12.117 4.02 9.148 1 91.44 78 LEU B CA 1
ATOM 1604 C C . LEU B 1 78 ? -12.375 2.979 8.07 1 91.44 78 LEU B C 1
ATOM 1606 O O . LEU B 1 78 ? -13.219 2.09 8.242 1 91.44 78 LEU B O 1
ATOM 1610 N N . PHE B 1 79 ? -11.742 3.107 6.887 1 89.44 79 PHE B N 1
ATOM 1611 C CA . PHE B 1 79 ? -11.672 2.133 5.805 1 89.44 79 PHE B CA 1
ATOM 1612 C C . PHE B 1 79 ? -13.055 1.853 5.234 1 89.44 79 PHE B C 1
ATOM 1614 O O . PHE B 1 79 ? -13.406 0.696 4.988 1 89.44 79 PHE B O 1
ATOM 1621 N N . ARG B 1 80 ? -13.875 2.928 5.215 1 88.06 80 ARG B N 1
ATOM 1622 C CA . ARG B 1 80 ? -15.133 2.857 4.48 1 88.06 80 ARG B CA 1
ATOM 1623 C C . ARG B 1 80 ? -14.898 2.965 2.977 1 88.06 80 ARG B C 1
ATOM 1625 O O . ARG B 1 80 ? -13.859 3.465 2.539 1 88.06 80 ARG B O 1
ATOM 1632 N N . SER B 1 81 ? -15.938 2.494 2.287 1 79.12 81 SER B N 1
ATOM 1633 C CA . SER B 1 81 ? -15.812 2.545 0.834 1 79.12 81 SER B CA 1
ATOM 1634 C C . SER B 1 81 ? -15.539 3.967 0.353 1 79.12 81 SER B C 1
ATOM 1636 O O . SER B 1 81 ? -16.25 4.902 0.735 1 79.12 81 SER B O 1
ATOM 1638 N N . GLY B 1 82 ? -14.344 4.074 -0.402 1 72.44 82 GLY B N 1
ATOM 1639 C CA . GLY B 1 82 ? -14 5.352 -1.008 1 72.44 82 GLY B CA 1
ATOM 1640 C C . GLY B 1 82 ? -13.266 6.281 -0.064 1 72.44 82 GLY B C 1
ATOM 1641 O O . GLY B 1 82 ? -12.836 7.363 -0.463 1 72.44 82 GLY B O 1
ATOM 1642 N N . ALA B 1 83 ? -13.117 5.852 1.169 1 80.38 83 ALA B N 1
ATOM 1643 C CA . ALA B 1 83 ? -12.523 6.73 2.174 1 80.38 83 ALA B CA 1
ATOM 1644 C C . ALA B 1 83 ? -11.008 6.809 2.006 1 80.38 83 ALA B C 1
ATOM 1646 O O . ALA B 1 83 ? -10.367 5.82 1.641 1 80.38 83 ALA B O 1
ATOM 1647 N N . GLU B 1 84 ? -10.523 7.938 2.201 1 77.94 84 GLU B N 1
ATOM 1648 C CA . GLU B 1 84 ? -9.094 8.195 2.387 1 77.94 84 GLU B CA 1
ATOM 1649 C C . GLU B 1 84 ? -8.773 8.461 3.855 1 77.94 84 GLU B C 1
ATOM 1651 O O . GLU B 1 84 ? -9.25 9.438 4.438 1 77.94 84 GLU B O 1
ATOM 1656 N N . ASN B 1 85 ? -8.047 7.539 4.434 1 85.5 85 ASN B N 1
ATOM 1657 C CA . ASN B 1 85 ? -7.664 7.68 5.836 1 85.5 85 ASN B CA 1
ATOM 1658 C C . ASN B 1 85 ? -6.176 7.98 5.984 1 85.5 85 ASN B C 1
ATOM 1660 O O . ASN B 1 85 ? -5.34 7.305 5.387 1 85.5 85 ASN B O 1
ATOM 1664 N N . TRP B 1 86 ? -5.883 9.016 6.789 1 84.5 86 TRP B N 1
ATOM 1665 C CA . TRP B 1 86 ? -4.508 9.438 7.039 1 84.5 86 TRP B CA 1
ATOM 1666 C C . TRP B 1 86 ? -4.078 9.062 8.453 1 84.5 86 TRP B C 1
ATOM 1668 O O . TRP B 1 86 ? -4.84 9.25 9.406 1 84.5 86 TRP B O 1
ATOM 1678 N N . PHE B 1 87 ? -2.834 8.531 8.531 1 87.25 87 PHE B N 1
ATOM 1679 C CA . PHE B 1 87 ? -2.275 8.117 9.82 1 87.25 87 PHE B CA 1
ATOM 1680 C C . PHE B 1 87 ? -0.88 8.695 10.008 1 87.25 87 PHE B C 1
ATOM 1682 O O . PHE B 1 87 ? -0.105 8.797 9.055 1 87.25 87 PHE B O 1
ATOM 1689 N N . MET B 1 88 ? -0.649 9.062 11.219 1 86.12 88 MET B N 1
ATOM 1690 C CA . MET B 1 88 ? 0.706 9.414 11.633 1 86.12 88 MET B CA 1
ATOM 1691 C C . MET B 1 88 ? 1.273 8.352 12.578 1 86.12 88 MET B C 1
ATOM 1693 O O . MET B 1 88 ? 0.706 8.094 13.641 1 86.12 88 MET B O 1
ATOM 1697 N N . LEU B 1 89 ? 2.344 7.672 12.148 1 91.06 89 LEU B N 1
ATOM 1698 C CA . LEU B 1 89 ? 3.006 6.707 13.023 1 91.06 89 LEU B CA 1
ATOM 1699 C C . LEU B 1 89 ? 4.453 7.113 13.281 1 91.06 89 LEU B C 1
ATOM 1701 O O . LEU B 1 89 ? 5.039 7.867 12.508 1 91.06 89 LEU B O 1
ATOM 1705 N N . THR B 1 90 ? 4.922 6.684 14.406 1 92.69 90 THR B N 1
ATOM 1706 C CA . THR B 1 90 ? 6.297 6.984 14.781 1 92.69 90 THR B CA 1
ATOM 1707 C C . THR B 1 90 ? 7.117 5.703 14.898 1 92.69 90 THR B C 1
ATOM 1709 O O . THR B 1 90 ? 6.562 4.621 15.094 1 92.69 90 THR B O 1
ATOM 1712 N N . THR B 1 91 ? 8.344 5.758 14.609 1 94.31 91 THR B N 1
ATOM 1713 C CA . THR B 1 91 ? 9.273 4.648 14.773 1 94.31 91 THR B CA 1
ATOM 1714 C C . THR B 1 91 ? 10.445 5.055 15.672 1 94.31 91 THR B C 1
ATOM 1716 O O . THR B 1 91 ? 10.727 6.242 15.828 1 94.31 91 THR B O 1
ATOM 1719 N N . GLU B 1 92 ? 11.086 4.035 16.281 1 96.19 92 GLU B N 1
ATOM 1720 C CA . GLU B 1 92 ? 12.219 4.238 17.188 1 96.19 92 GLU B CA 1
ATOM 1721 C C . GLU B 1 92 ? 13.398 4.871 16.453 1 96.19 92 GLU B C 1
ATOM 1723 O O . GLU B 1 92 ? 14.094 5.727 17 1 96.19 92 GLU B O 1
ATOM 1728 N N . ASP B 1 93 ? 13.664 4.457 15.297 1 95 93 ASP B N 1
ATOM 1729 C CA . ASP B 1 93 ? 14.781 4.949 14.492 1 95 93 ASP B CA 1
ATOM 1730 C C . ASP B 1 93 ? 14.336 5.254 13.062 1 95 93 ASP B C 1
ATOM 1732 O O . ASP B 1 93 ? 13.234 4.883 12.664 1 95 93 ASP B O 1
ATOM 1736 N N . ASP B 1 94 ? 15.227 6.027 12.414 1 90.25 94 ASP B N 1
ATOM 1737 C CA . ASP B 1 94 ? 15.016 6.309 11 1 90.25 94 ASP B CA 1
ATOM 1738 C C . ASP B 1 94 ? 15.039 5.02 10.172 1 90.25 94 ASP B C 1
ATOM 1740 O O . ASP B 1 94 ? 16 4.254 10.234 1 90.25 94 ASP B O 1
ATOM 1744 N N . ILE B 1 95 ? 13.938 4.855 9.445 1 89.25 95 ILE B N 1
ATOM 1745 C CA . ILE B 1 95 ? 13.898 3.615 8.672 1 89.25 95 ILE B CA 1
ATOM 1746 C C . ILE B 1 95 ? 14.836 3.73 7.465 1 89.25 95 ILE B C 1
ATOM 1748 O O . ILE B 1 95 ? 15.164 2.727 6.832 1 89.25 95 ILE B O 1
ATOM 1752 N N . GLY B 1 96 ? 15.32 4.992 7.137 1 86.25 96 GLY B N 1
ATOM 1753 C CA . GLY B 1 96 ? 16.078 5.191 5.914 1 86.25 96 GLY B CA 1
ATOM 1754 C C . GLY B 1 96 ? 15.219 5.148 4.664 1 86.25 96 GLY B C 1
ATOM 1755 O O . GLY B 1 96 ? 14.086 5.645 4.664 1 86.25 96 GLY B O 1
ATOM 1756 N N . ASP B 1 97 ? 15.82 4.605 3.613 1 81 97 ASP B N 1
ATOM 1757 C CA . ASP B 1 97 ? 15.055 4.438 2.383 1 81 97 ASP B CA 1
ATOM 1758 C C . ASP B 1 97 ? 14.016 3.332 2.531 1 81 97 ASP B C 1
ATOM 1760 O O . ASP B 1 97 ? 14.32 2.248 3.033 1 81 97 ASP B O 1
ATOM 1764 N N . LEU B 1 98 ? 12.805 3.645 2.129 1 81.5 98 LEU B N 1
ATOM 1765 C CA . LEU B 1 98 ? 11.742 2.648 2.215 1 81.5 98 LEU B CA 1
ATOM 1766 C C . LEU B 1 98 ? 12.016 1.475 1.281 1 81.5 98 LEU B C 1
ATOM 1768 O O . LEU B 1 98 ? 12.211 1.665 0.079 1 81.5 98 LEU B O 1
ATOM 1772 N N . MET B 1 99 ? 12.102 0.26 1.827 1 87.94 99 MET B N 1
ATOM 1773 C CA . MET B 1 99 ? 12.375 -0.945 1.048 1 87.94 99 MET B CA 1
ATOM 1774 C C . MET B 1 99 ? 11.109 -1.785 0.887 1 87.94 99 MET B C 1
ATOM 1776 O O . MET B 1 99 ? 10.906 -2.416 -0.153 1 87.94 99 MET B O 1
ATOM 1780 N N . ALA B 1 100 ? 10.258 -1.75 1.921 1 90.38 100 ALA B N 1
ATOM 1781 C CA . ALA B 1 100 ? 9.039 -2.547 1.85 1 90.38 100 ALA B CA 1
ATOM 1782 C C . ALA B 1 100 ? 7.953 -1.971 2.754 1 90.38 100 ALA B C 1
ATOM 1784 O O . ALA B 1 100 ? 8.25 -1.368 3.789 1 90.38 100 ALA B O 1
ATOM 1785 N N . VAL B 1 101 ? 6.727 -2.131 2.322 1 88.25 101 VAL B N 1
ATOM 1786 C CA . VAL B 1 101 ? 5.531 -1.858 3.115 1 88.25 101 VAL B CA 1
ATOM 1787 C C . VAL B 1 101 ? 4.656 -3.109 3.18 1 88.25 101 VAL B C 1
ATOM 1789 O O . VAL B 1 101 ? 4.367 -3.725 2.152 1 88.25 101 VAL B O 1
ATOM 1792 N N . VAL B 1 102 ? 4.371 -3.498 4.387 1 91.31 102 VAL B N 1
ATOM 1793 C CA . VAL B 1 102 ? 3.434 -4.594 4.602 1 91.31 102 VAL B CA 1
ATOM 1794 C C . VAL B 1 102 ? 2.164 -4.066 5.266 1 91.31 102 VAL B C 1
ATOM 1796 O O . VAL B 1 102 ? 2.229 -3.42 6.316 1 91.31 102 VAL B O 1
ATOM 1799 N N . VAL B 1 103 ? 1.03 -4.203 4.621 1 90.12 103 VAL B N 1
ATOM 1800 C CA . VAL B 1 103 ? -0.276 -3.893 5.191 1 90.12 103 VAL B CA 1
ATOM 1801 C C . VAL B 1 103 ? -1.115 -5.164 5.285 1 90.12 103 VAL B C 1
ATOM 1803 O O . VAL B 1 103 ? -1.222 -5.918 4.316 1 90.12 103 VAL B O 1
ATOM 1806 N N . TRP B 1 104 ? -1.66 -5.398 6.512 1 92.75 104 TRP B N 1
ATOM 1807 C CA . TRP B 1 104 ? -2.447 -6.621 6.625 1 92.75 104 TRP B CA 1
ATOM 1808 C C . TRP B 1 104 ? -3.607 -6.434 7.598 1 92.75 104 TRP B C 1
ATOM 1810 O O . TRP B 1 104 ? -3.643 -5.457 8.352 1 92.75 104 TRP B O 1
ATOM 1820 N N . THR B 1 105 ? -4.625 -7.258 7.484 1 92.25 105 THR B N 1
ATOM 1821 C CA . THR B 1 105 ? -5.789 -7.262 8.367 1 92.25 105 THR B CA 1
ATOM 1822 C C . THR B 1 105 ? -5.824 -8.539 9.203 1 92.25 105 THR B C 1
ATOM 1824 O O . THR B 1 105 ? -5.164 -9.523 8.875 1 92.25 105 THR B O 1
ATOM 1827 N N . ASP B 1 106 ? -6.492 -8.578 10.336 1 90.44 106 ASP B N 1
ATOM 1828 C CA . ASP B 1 106 ? -6.648 -9.781 11.148 1 90.44 106 ASP B CA 1
ATOM 1829 C C . ASP B 1 106 ? -7.965 -10.492 10.844 1 90.44 106 ASP B C 1
ATOM 1831 O O . ASP B 1 106 ? -8.336 -11.438 11.531 1 90.44 106 ASP B O 1
ATOM 1835 N N . PHE B 1 107 ? -8.711 -9.953 9.883 1 85.81 107 PHE B N 1
ATOM 1836 C CA . PHE B 1 107 ? -9.953 -10.539 9.398 1 85.81 107 PHE B CA 1
ATOM 1837 C C . PHE B 1 107 ? -10.992 -10.594 10.508 1 85.81 107 PHE B C 1
ATOM 1839 O O . PHE B 1 107 ? -11.805 -11.523 10.555 1 85.81 107 PHE B O 1
ATOM 1846 N N . SER B 1 108 ? -10.781 -9.742 11.414 1 85.12 108 SER B N 1
ATOM 1847 C CA . SER B 1 108 ? -11.797 -9.625 12.453 1 85.12 108 SER B CA 1
ATOM 1848 C C . SER B 1 108 ? -12.953 -8.734 12 1 85.12 108 SER B C 1
ATOM 1850 O O . SER B 1 108 ? -12.852 -8.055 10.977 1 85.12 108 SER B O 1
ATOM 1852 N N . GLY B 1 109 ? -14.078 -8.781 12.703 1 85.31 109 GLY B N 1
ATOM 1853 C CA . GLY B 1 109 ? -15.195 -7.887 12.445 1 85.31 109 GLY B CA 1
ATOM 1854 C C . GLY B 1 109 ? -16.25 -8.5 11.555 1 85.31 109 GLY B C 1
ATOM 1855 O O . GLY B 1 109 ? -16.109 -9.625 11.086 1 85.31 109 GLY B O 1
ATOM 1856 N N . ALA B 1 110 ? -17.328 -7.777 11.328 1 81.69 110 ALA B N 1
ATOM 1857 C CA . ALA B 1 110 ? -18.516 -8.258 10.617 1 81.69 110 ALA B CA 1
ATOM 1858 C C . ALA B 1 110 ? -18.266 -8.297 9.109 1 81.69 110 ALA B C 1
ATOM 1860 O O . ALA B 1 110 ? -18.844 -9.133 8.406 1 81.69 110 ALA B O 1
ATOM 1861 N N . TYR B 1 111 ? -17.5 -7.41 8.609 1 80.06 111 TYR B N 1
ATOM 1862 C CA . TYR B 1 111 ? -17.203 -7.305 7.184 1 80.06 111 TYR B CA 1
ATOM 1863 C C . TYR B 1 111 ? -15.695 -7.348 6.945 1 80.06 111 TYR B C 1
ATOM 1865 O O . TYR B 1 111 ? -15.086 -6.328 6.613 1 80.06 111 TYR B O 1
ATOM 1873 N N . PRO B 1 112 ? -15.133 -8.562 6.957 1 74.44 112 PRO B N 1
ATOM 1874 C CA . PRO B 1 112 ? -13.672 -8.641 6.965 1 74.44 112 PRO B CA 1
ATOM 1875 C C . PRO B 1 112 ? -13.07 -8.516 5.566 1 74.44 112 PRO B C 1
ATOM 1877 O O . PRO B 1 112 ? -11.859 -8.305 5.43 1 74.44 112 PRO B O 1
ATOM 1880 N N . SER B 1 113 ? -13.969 -8.539 4.574 1 73.19 113 SER B N 1
ATOM 1881 C CA . SER B 1 113 ? -13.391 -8.391 3.242 1 73.19 113 SER B CA 1
ATOM 1882 C C . SER B 1 113 ? -12.875 -6.973 3.02 1 73.19 113 SER B C 1
ATOM 1884 O O . SER B 1 113 ? -13.414 -6.016 3.58 1 73.19 113 SER B O 1
ATOM 1886 N N . TRP B 1 114 ? -11.688 -6.867 2.561 1 71.94 114 TRP B N 1
ATOM 1887 C CA . TRP B 1 114 ? -11.109 -5.547 2.342 1 71.94 114 TRP B CA 1
ATOM 1888 C C . TRP B 1 114 ? -10.516 -5.441 0.941 1 71.94 114 TRP B C 1
ATOM 1890 O O . TRP B 1 114 ? -9.93 -6.402 0.433 1 71.94 114 TRP B O 1
ATOM 1900 N N . TYR B 1 115 ? -10.969 -4.453 0.387 1 64.06 115 TYR B N 1
ATOM 1901 C CA . TYR B 1 115 ? -10.266 -4.051 -0.828 1 64.06 115 TYR B CA 1
ATOM 1902 C C . TYR B 1 115 ? -9.516 -2.742 -0.616 1 64.06 115 TYR B C 1
ATOM 1904 O O . TYR B 1 115 ? -10.117 -1.713 -0.307 1 64.06 115 TYR B O 1
ATOM 1912 N N . VAL B 1 116 ? -8.102 -2.986 -0.236 1 56.06 116 VAL B N 1
ATOM 1913 C CA . VAL B 1 116 ? -7.309 -1.83 0.169 1 56.06 116 VAL B CA 1
ATOM 1914 C C . VAL B 1 116 ? -6.59 -1.243 -1.045 1 56.06 116 VAL B C 1
ATOM 1916 O O . VAL B 1 116 ? -6.184 -1.978 -1.948 1 56.06 116 VAL B O 1
ATOM 1919 N N . VAL B 1 117 ? -6.59 0.178 -0.968 1 43.5 117 VAL B N 1
ATOM 1920 C CA . VAL B 1 117 ? -5.668 0.956 -1.789 1 43.5 117 VAL B CA 1
ATOM 1921 C C . VAL B 1 117 ? -4.652 1.664 -0.896 1 43.5 117 VAL B C 1
ATOM 1923 O O . VAL B 1 117 ? -5.023 2.328 0.074 1 43.5 117 VAL B O 1
ATOM 1926 N N . THR B 1 118 ? -3.359 1.062 -0.551 1 40.09 118 THR B N 1
ATOM 1927 C CA . THR B 1 118 ? -2.443 1.793 0.317 1 40.09 118 THR B CA 1
ATOM 1928 C C . THR B 1 118 ? -1.765 2.928 -0.446 1 40.09 118 THR B C 1
ATOM 1930 O O . THR B 1 118 ? -1.458 2.789 -1.632 1 40.09 118 THR B O 1
ATOM 1933 N N . GLN B 1 119 ? -1.9 4.238 -0.079 1 33.5 119 GLN B N 1
ATOM 1934 C CA . GLN B 1 119 ? -1.205 5.402 -0.62 1 33.5 119 GLN B CA 1
ATOM 1935 C C . GLN B 1 119 ? 0.043 5.727 0.197 1 33.5 119 GLN B C 1
ATOM 1937 O O . GLN B 1 119 ? 0.206 5.23 1.314 1 33.5 119 GLN B O 1
ATOM 1942 N N . SER B 1 120 ? 0.864 7.047 0.118 1 35.22 120 SER B N 1
ATOM 1943 C CA . SER B 1 120 ? 2.152 7.73 0.182 1 35.22 120 SER B CA 1
ATOM 1944 C C . SER B 1 120 ? 2.664 7.809 1.616 1 35.22 120 SER B C 1
ATOM 1946 O O . SER B 1 120 ? 1.904 8.125 2.535 1 35.22 120 SER B O 1
ATOM 1948 N N . LEU B 1 121 ? 3.725 7.004 2.037 1 33.88 121 LEU B N 1
ATOM 1949 C CA . LEU B 1 121 ? 4.527 7.426 3.18 1 33.88 121 LEU B CA 1
ATOM 1950 C C . LEU B 1 121 ? 5.48 8.547 2.785 1 33.88 121 LEU B C 1
ATOM 1952 O O . LEU B 1 121 ? 6.105 8.492 1.724 1 33.88 121 LEU B O 1
ATOM 1956 N N . ALA B 1 122 ? 5.141 9.836 2.902 1 33.94 122 ALA B N 1
ATOM 1957 C CA . ALA B 1 122 ? 6.152 10.891 2.945 1 33.94 122 ALA B CA 1
ATOM 1958 C C . ALA B 1 122 ? 7.055 10.734 4.164 1 33.94 122 ALA B C 1
ATOM 1960 O O . ALA B 1 122 ? 6.641 10.18 5.188 1 33.94 122 ALA B O 1
#

Sequence (244 aa):
MIFVALISWGRMQDKQDEIKTAVTVLDDNKDEHNYVYLICVVTGWSASSATSSNVFINLKGSWFQSENHVLQDPNRYLFRSGAENWFMLTTEDDIGDLMAVVVWTDFSGAYPSWYVVTQSLAMIFVALISWGRMQDKQDEIKTAVTVLDDNKDEHNYVYLICVVTGWSASSATSSNVFINLKGSWFQSENHVLQDPNRYLFRSGAENWFMLTTEDDIGDLMAVVVWTDFSGAYPSWYVVTQSLA

InterPro domains:
  IPR001024 PLAT/LH2 domain [PF01477] (37-117)
  IPR001024 PLAT/LH2 domain [PS50095] (35-122)
  IPR036392 PLAT/LH2 domain superfamily [SSF49723] (36-116)
  IPR051223 Polycystin [PTHR10877] (2-116)

Foldseek 3Di:
DPCPPPPPCPVVVVVVVPDPQDEAEAPPADPLFDAKWKWKKFFAQDQLAAAPFWKWKWWAAPADIFDIGTPDDPVDRPRGHGDIYMYMHTGNDDNHHTDDMDMDTPLDDDRSRHDIDIDDTD/DPCPVPPPCPVVVVCVVPDPQDEAEAPPADPLFDAKWKWKKFFAQDQLAAAPFWKWKWWAAPADIFDIGTPDDPVDRPRGHGDIYMYMHTGNDDNHHTDDMDMDTPLDDDRSRHDIDIDDTD

Nearest PDB structures (foldseek):
  3fg3-assembly2_B  TM=8.636E-01  e=4.940E-04  Plexaura homomalla
  4nre-assembly1_A  TM=9.354E-01  e=8.380E-04  Homo sapiens
  4qwt-assembly2_B  TM=8.644E-01  e=8.887E-04  Plexaura homomalla
  3fg4-assembly5_A  TM=8.461E-01  e=9.424E-04  Plexaura homomalla
  2fnq-assembly1_A  TM=9.089E-01  e=7.357E-03  Plexaura homomalla

Organism: NCBI:txid100452

Secondary structure (DSSP, 8-state):
---------HHHHHTTTT----EEEPTT--TT--EEEEEEEEE-SSGGG---S-EEEEEEESS-BPPPEE---TTS--S-TT-EEEEEEEESS---SEEEEEEEE---SS-----EEEE---/--------SHHHHHHHTT----EEEPTT--TT--EEEEEEEEE-SSGGG---S-EEEEEEESS-BPPPEE---TTS--S-TT-EEEEEEEESS---SEEEEEEEE---SS-----EEEEEE-